Protein AF-A0A067NT00-F1 (afdb_monomer_lite)

Organism: Pleurotus ostreatus (strain PC15) (NCBI:txid1137138)

Structure (mmCIF, N/CA/C/O backbone):
data_AF-A0A067NT00-F1
#
_entry.id   AF-A0A067NT00-F1
#
loop_
_atom_site.group_PDB
_atom_site.id
_atom_site.type_symbol
_atom_site.label_atom_id
_atom_site.label_alt_id
_atom_site.label_comp_id
_atom_site.label_asym_id
_atom_site.label_entity_id
_atom_site.label_seq_id
_atom_site.pdbx_PDB_ins_code
_atom_site.Cartn_x
_atom_site.Cartn_y
_atom_site.Cartn_z
_atom_site.occupancy
_atom_site.B_iso_or_equiv
_atom_site.auth_seq_id
_atom_site.auth_comp_id
_atom_site.auth_asym_id
_atom_site.auth_atom_id
_atom_site.pdbx_PDB_model_num
ATOM 1 N N . MET A 1 1 ? 46.549 0.905 -103.917 1.00 51.06 1 MET A N 1
ATOM 2 C CA . MET A 1 1 ? 45.681 2.096 -104.025 1.00 51.06 1 MET A CA 1
ATOM 3 C C . MET A 1 1 ? 46.452 3.259 -103.438 1.00 51.06 1 MET A C 1
ATOM 5 O O . MET A 1 1 ? 46.626 3.291 -102.231 1.00 51.06 1 MET A O 1
ATOM 9 N N . GLN A 1 2 ? 47.012 4.120 -104.287 1.00 58.19 2 GLN A N 1
ATOM 10 C CA . GLN A 1 2 ? 47.624 5.372 -103.840 1.00 58.19 2 GLN A CA 1
ATOM 11 C C . GLN A 1 2 ? 46.486 6.370 -103.621 1.00 58.19 2 GLN A C 1
ATOM 13 O O . GLN A 1 2 ? 45.664 6.561 -104.521 1.00 58.19 2 GLN A O 1
ATOM 18 N N . LEU A 1 3 ? 46.384 6.908 -102.407 1.00 54.88 3 LEU A N 1
ATOM 19 C CA . LEU A 1 3 ? 45.440 7.975 -102.097 1.00 54.88 3 LEU A CA 1
ATOM 20 C C . LEU A 1 3 ? 45.801 9.188 -102.955 1.00 54.88 3 LEU A C 1
ATOM 22 O O . LEU A 1 3 ? 46.972 9.479 -103.193 1.00 54.88 3 LEU A O 1
ATOM 26 N N . GLN A 1 4 ? 44.787 9.857 -103.495 1.00 76.25 4 GLN A N 1
ATOM 27 C CA . GLN A 1 4 ? 45.023 11.066 -104.271 1.00 76.25 4 GLN A CA 1
ATOM 28 C C . GLN A 1 4 ? 45.574 12.150 -103.327 1.00 76.25 4 GLN A C 1
ATOM 30 O O . GLN A 1 4 ? 45.075 12.273 -102.208 1.00 76.25 4 GLN A O 1
ATOM 35 N N . PRO A 1 5 ? 46.545 12.973 -103.752 1.00 77.25 5 PRO A N 1
ATOM 36 C CA . PRO A 1 5 ? 47.243 13.917 -102.869 1.00 77.25 5 PRO A CA 1
ATOM 37 C C . PRO A 1 5 ? 46.311 14.930 -102.177 1.00 77.25 5 PRO A C 1
ATOM 39 O O . PRO A 1 5 ? 46.593 15.397 -101.077 1.00 77.25 5 PRO A O 1
ATOM 42 N N . TRP A 1 6 ? 45.150 15.228 -102.769 1.00 79.81 6 TRP A N 1
ATOM 43 C CA . TRP A 1 6 ? 44.130 16.077 -102.144 1.00 79.81 6 TRP A CA 1
ATOM 44 C C . TRP A 1 6 ? 43.387 15.391 -100.979 1.00 79.81 6 TRP A C 1
ATOM 46 O O . TRP A 1 6 ? 42.892 16.070 -100.082 1.00 79.81 6 TRP A O 1
ATOM 56 N N . GLN A 1 7 ? 43.310 14.056 -100.968 1.00 79.19 7 GLN A N 1
ATOM 57 C CA . GLN A 1 7 ? 42.697 13.276 -99.887 1.00 79.19 7 GLN A CA 1
ATOM 58 C C . GLN A 1 7 ? 43.627 13.185 -98.679 1.00 79.19 7 GLN A C 1
ATOM 60 O O . GLN A 1 7 ? 43.154 13.284 -97.552 1.00 79.19 7 GLN A O 1
ATOM 65 N N . GLU A 1 8 ? 44.936 13.053 -98.907 1.00 80.12 8 GLU A N 1
ATOM 66 C CA . GLU A 1 8 ? 45.943 13.068 -97.838 1.00 80.12 8 GLU A CA 1
ATOM 67 C C . GLU A 1 8 ? 45.997 14.435 -97.147 1.00 80.12 8 GLU A C 1
ATOM 69 O O . GLU A 1 8 ? 45.988 14.496 -95.919 1.00 80.12 8 GLU A O 1
ATOM 74 N N . ALA A 1 9 ? 45.934 15.529 -97.915 1.00 80.56 9 ALA A N 1
ATOM 75 C CA . ALA A 1 9 ? 45.874 16.883 -97.363 1.00 80.56 9 ALA A CA 1
ATOM 76 C C . ALA A 1 9 ? 44.622 17.108 -96.497 1.00 80.56 9 ALA A C 1
ATOM 78 O O . ALA A 1 9 ? 44.715 17.636 -95.392 1.00 80.56 9 ALA A O 1
ATOM 79 N N . LYS A 1 10 ? 43.456 16.643 -96.961 1.00 82.62 10 LYS A N 1
ATOM 80 C CA . LYS A 1 10 ? 42.198 16.769 -96.214 1.00 82.62 10 LYS A CA 1
ATOM 81 C C . LYS A 1 10 ? 42.182 15.907 -94.951 1.00 82.62 10 LYS A C 1
ATOM 83 O O . LYS A 1 10 ? 41.6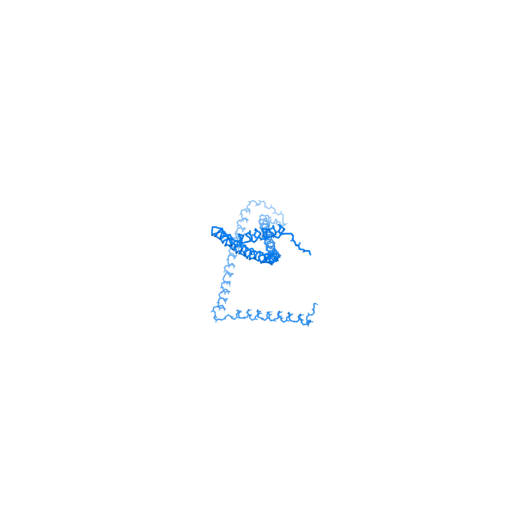30 16.314 -93.934 1.00 82.62 10 LYS A O 1
ATOM 88 N N . LEU A 1 11 ? 42.784 14.718 -94.999 1.00 81.81 11 LEU A N 1
ATOM 89 C CA . LEU A 1 11 ? 42.905 13.861 -93.823 1.00 81.81 11 LEU A CA 1
ATOM 90 C C . LEU A 1 11 ? 43.852 14.482 -92.790 1.00 81.81 11 LEU A C 1
ATOM 92 O O . LEU A 1 11 ? 43.532 14.485 -91.607 1.00 81.81 11 LEU A O 1
ATOM 96 N N . ALA A 1 12 ? 44.979 15.044 -93.236 1.00 83.56 12 ALA A N 1
ATOM 97 C CA . ALA A 1 12 ? 45.924 15.736 -92.368 1.00 83.56 12 ALA A CA 1
ATOM 98 C C . ALA A 1 12 ? 45.281 16.952 -91.686 1.00 83.56 12 ALA A C 1
ATOM 100 O O . ALA A 1 12 ? 45.445 17.121 -90.485 1.00 83.56 12 ALA A O 1
ATOM 101 N N . GLU A 1 13 ? 44.485 17.741 -92.412 1.00 89.12 13 GLU A N 1
ATOM 102 C CA . GLU A 1 13 ? 43.752 18.883 -91.855 1.00 89.12 13 GLU A CA 1
ATOM 103 C C . GLU A 1 13 ? 42.741 18.452 -90.783 1.00 89.12 13 GLU A C 1
ATOM 105 O O . GLU A 1 13 ? 42.701 19.033 -89.702 1.00 89.12 13 GLU A O 1
ATOM 110 N N . VAL A 1 14 ? 41.972 17.388 -91.033 1.00 85.50 14 VAL A N 1
ATOM 111 C CA . VAL A 1 14 ? 40.999 16.866 -90.057 1.00 85.50 14 VAL A CA 1
ATOM 112 C C . VAL A 1 14 ? 41.699 16.265 -88.839 1.00 85.50 14 VAL A C 1
ATOM 114 O O . VAL A 1 14 ? 41.268 16.479 -87.707 1.00 85.50 14 VAL A O 1
ATOM 117 N N . VAL A 1 15 ? 42.796 15.534 -89.038 1.00 86.94 15 VAL A N 1
ATOM 118 C CA . VAL A 1 15 ? 43.602 14.993 -87.936 1.00 86.94 15 VAL A CA 1
ATOM 119 C C . VAL A 1 15 ? 44.218 16.131 -87.122 1.00 86.94 15 VAL A C 1
ATOM 121 O O . VAL A 1 15 ? 44.208 16.086 -85.900 1.00 86.94 15 VAL A O 1
ATOM 124 N N . GLN A 1 16 ? 44.689 17.194 -87.765 1.00 86.94 16 GLN A N 1
ATOM 125 C CA . GLN A 1 16 ? 45.289 18.328 -87.072 1.00 86.94 16 GLN A CA 1
ATOM 126 C C . GLN A 1 16 ? 44.245 19.188 -86.347 1.00 86.94 16 GLN A C 1
ATOM 128 O O . GLN A 1 16 ? 44.506 19.628 -85.231 1.00 86.94 16 GLN A O 1
ATOM 133 N N . ALA A 1 17 ? 43.050 19.358 -86.918 1.00 87.44 17 ALA A N 1
ATOM 134 C CA . ALA A 1 17 ? 41.920 20.009 -86.258 1.00 87.44 17 ALA A CA 1
ATOM 135 C C . ALA A 1 17 ? 41.444 19.208 -85.037 1.00 87.44 17 ALA A C 1
ATOM 137 O O . ALA A 1 17 ? 41.289 19.764 -83.958 1.00 87.44 17 ALA A O 1
ATOM 138 N N . THR A 1 18 ? 41.302 17.887 -85.172 1.00 82.31 18 THR A N 1
ATOM 139 C CA . THR A 1 18 ? 40.889 17.027 -84.051 1.00 82.31 18 THR A CA 1
ATOM 140 C C . THR A 1 18 ? 41.950 16.947 -82.959 1.00 82.31 18 THR A C 1
ATOM 142 O O . THR A 1 18 ? 41.609 16.997 -81.782 1.00 82.31 18 THR A O 1
ATOM 145 N N . ILE A 1 19 ? 43.237 16.886 -83.315 1.00 81.94 19 ILE A N 1
ATOM 146 C CA . ILE A 1 19 ? 44.328 16.969 -82.337 1.00 81.94 19 ILE A CA 1
ATOM 147 C C . ILE A 1 19 ? 44.329 18.343 -81.659 1.00 81.94 19 ILE A C 1
ATOM 149 O O . ILE A 1 19 ? 44.500 18.401 -80.449 1.00 81.94 19 ILE A O 1
ATOM 153 N N . SER A 1 20 ? 44.086 19.433 -82.392 1.00 80.06 20 SER A N 1
ATOM 154 C CA . SER A 1 20 ? 43.997 20.779 -81.815 1.00 80.06 20 SER A CA 1
ATOM 155 C C . SER A 1 20 ? 42.824 20.915 -80.844 1.00 80.06 20 SER A C 1
ATOM 157 O O . SER A 1 20 ? 43.011 21.470 -79.767 1.00 80.06 20 SER A O 1
ATOM 159 N N . ASP A 1 21 ? 41.651 20.374 -81.173 1.00 78.62 21 ASP A N 1
ATOM 160 C CA . ASP A 1 21 ? 40.480 20.381 -80.285 1.00 78.62 21 ASP A CA 1
ATOM 161 C C . ASP A 1 21 ? 40.726 19.542 -79.023 1.00 78.62 21 ASP A C 1
ATOM 163 O O . ASP A 1 21 ? 40.401 19.963 -77.913 1.00 78.62 21 ASP A O 1
ATOM 167 N N . ILE A 1 22 ? 41.356 18.370 -79.170 1.00 76.69 22 ILE A N 1
ATOM 168 C CA . ILE A 1 22 ? 41.738 17.517 -78.036 1.00 76.69 22 ILE A CA 1
ATOM 169 C C . ILE A 1 22 ? 42.786 18.222 -77.167 1.00 76.69 22 ILE A C 1
ATOM 171 O O . ILE A 1 22 ? 42.664 18.218 -75.944 1.00 76.69 22 ILE A O 1
ATOM 175 N N . CYS A 1 23 ? 43.787 18.863 -77.772 1.00 74.38 23 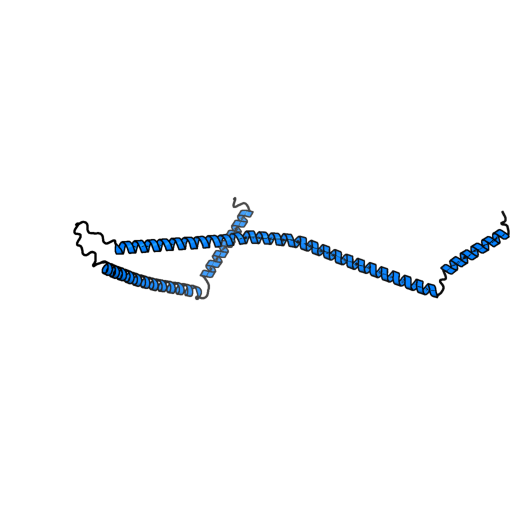CYS A N 1
ATOM 176 C CA . CYS A 1 23 ? 44.787 19.644 -77.051 1.00 74.38 23 CYS A CA 1
ATOM 177 C C . CYS A 1 23 ? 44.160 20.852 -76.349 1.00 74.38 23 CYS A C 1
ATOM 179 O O . CYS A 1 23 ? 44.519 21.116 -75.216 1.00 74.38 23 CYS A O 1
ATOM 181 N N . GLN A 1 24 ? 43.190 21.541 -76.951 1.00 70.44 24 GLN A N 1
ATOM 182 C CA . GLN A 1 24 ? 42.524 22.698 -76.344 1.00 70.44 24 GLN A CA 1
ATOM 183 C C . GLN A 1 24 ? 41.568 22.308 -75.204 1.00 70.44 24 GLN A C 1
ATOM 185 O O . GLN A 1 24 ? 41.363 23.079 -74.273 1.00 70.44 24 GLN A O 1
ATOM 190 N N . PHE A 1 25 ? 41.005 21.099 -75.250 1.00 70.38 25 PHE A N 1
ATOM 191 C CA . PHE A 1 25 ? 40.254 20.519 -74.137 1.00 70.38 25 PHE A CA 1
ATOM 192 C C . PHE A 1 25 ? 41.170 20.061 -72.989 1.00 70.38 25 PHE A C 1
ATOM 194 O O . PHE A 1 25 ? 40.785 20.136 -71.823 1.00 70.38 25 PHE A O 1
ATOM 201 N N . LEU A 1 26 ? 42.375 19.581 -73.315 1.00 65.75 26 LEU A N 1
ATOM 202 C CA . LEU A 1 26 ? 43.364 19.102 -72.344 1.00 65.75 26 LEU A CA 1
ATOM 203 C C . LEU A 1 26 ? 44.267 20.210 -71.774 1.00 65.75 26 LEU A C 1
ATOM 205 O O . LEU A 1 26 ? 44.768 20.032 -70.667 1.00 65.75 26 LEU A O 1
ATOM 209 N N . ASP A 1 27 ? 44.432 21.333 -72.479 1.00 60.22 27 ASP A N 1
ATOM 210 C CA . ASP A 1 27 ? 45.046 22.579 -72.003 1.00 60.22 27 ASP A CA 1
ATOM 211 C C . ASP A 1 27 ? 43.939 23.596 -71.680 1.00 60.22 27 ASP A C 1
ATOM 213 O O . ASP A 1 27 ? 43.669 24.512 -72.471 1.00 60.22 27 ASP A O 1
ATOM 217 N N . PRO A 1 28 ? 43.263 23.471 -70.522 1.00 58.12 28 PRO A N 1
ATOM 218 C CA . PRO A 1 28 ? 42.355 24.510 -70.081 1.00 58.12 28 PRO A CA 1
ATOM 219 C C . PRO A 1 28 ? 43.147 25.812 -69.966 1.00 58.12 28 PRO A C 1
ATOM 221 O O . PRO A 1 28 ? 44.182 25.885 -69.302 1.00 58.12 28 PRO A O 1
ATOM 224 N N . THR A 1 29 ? 42.650 26.864 -70.619 1.00 59.03 29 THR A N 1
ATOM 225 C CA . THR A 1 29 ? 43.156 28.227 -70.407 1.00 59.03 29 THR A CA 1
ATOM 226 C C . THR A 1 29 ? 43.280 28.497 -68.898 1.00 59.03 29 THR A C 1
ATOM 228 O O . THR A 1 29 ? 42.437 28.017 -68.135 1.00 59.03 29 THR A O 1
ATOM 231 N N . PRO A 1 30 ? 44.295 29.242 -68.422 1.00 60.25 30 PRO A N 1
ATOM 232 C CA . PRO A 1 30 ? 44.567 29.378 -66.985 1.00 60.25 30 PRO A CA 1
ATOM 233 C C . PRO A 1 30 ? 43.346 29.859 -66.179 1.00 60.25 30 PRO A C 1
ATOM 235 O O . PRO A 1 30 ? 43.163 29.447 -65.042 1.00 60.25 30 PRO A O 1
ATOM 238 N N . SER A 1 31 ? 42.442 30.625 -66.802 1.00 60.16 31 SER A N 1
ATOM 239 C CA . SER A 1 31 ? 41.150 31.033 -66.234 1.00 60.16 31 SER A CA 1
ATOM 240 C C . SER A 1 31 ? 40.134 29.895 -66.023 1.00 60.16 31 SER A C 1
ATOM 242 O O . SER A 1 31 ? 39.357 29.952 -65.079 1.00 60.16 31 SER A O 1
ATOM 244 N N . GLN A 1 32 ? 40.118 28.862 -66.871 1.00 61.28 32 GLN A N 1
ATOM 245 C CA . GLN A 1 32 ? 39.215 27.703 -66.749 1.00 61.28 32 GLN A CA 1
ATOM 246 C C . GLN A 1 32 ? 39.772 26.619 -65.814 1.00 61.28 32 GLN A C 1
ATOM 248 O O . GLN A 1 32 ? 39.005 25.881 -65.198 1.00 61.28 32 GLN A O 1
ATOM 253 N N . SER A 1 33 ? 41.099 26.539 -65.675 1.00 63.81 33 SER A N 1
ATOM 254 C CA . SER A 1 33 ? 41.765 25.640 -64.722 1.00 63.81 33 SER A CA 1
ATOM 255 C C . SER A 1 33 ? 41.428 26.000 -63.266 1.00 63.81 33 SER A C 1
ATOM 257 O O . SER A 1 33 ? 41.179 25.111 -62.446 1.00 63.81 33 SER A O 1
ATOM 259 N N . ASP A 1 34 ? 41.341 27.297 -62.955 1.00 68.31 34 ASP A N 1
ATOM 260 C CA . ASP A 1 34 ? 40.966 27.785 -61.621 1.00 68.31 34 ASP A CA 1
ATOM 261 C C . ASP A 1 34 ? 39.483 27.510 -61.299 1.00 68.31 34 ASP A C 1
ATOM 263 O O . ASP A 1 34 ? 39.159 27.063 -60.195 1.00 68.31 34 ASP A O 1
ATOM 267 N N . GLU A 1 35 ? 38.575 27.676 -62.270 1.00 74.06 35 GLU A N 1
ATOM 268 C CA . GLU A 1 35 ? 37.152 27.325 -62.117 1.00 74.06 35 GLU A CA 1
ATOM 269 C C . GLU A 1 35 ? 36.934 25.811 -61.962 1.00 74.06 35 GLU A C 1
ATOM 271 O O . GLU A 1 35 ? 36.161 25.378 -61.101 1.00 74.06 35 GLU A O 1
ATOM 276 N N . ALA A 1 36 ? 37.645 24.991 -62.744 1.00 73.62 36 ALA A N 1
ATOM 277 C CA . ALA A 1 36 ? 37.599 23.534 -62.630 1.00 73.62 36 ALA A CA 1
ATOM 278 C C . ALA A 1 36 ? 38.136 23.053 -61.271 1.00 73.62 36 ALA A C 1
ATOM 280 O O . ALA A 1 36 ? 37.535 22.182 -60.639 1.00 73.62 36 ALA A O 1
ATOM 281 N N . SER A 1 37 ? 39.215 23.668 -60.778 1.00 76.88 37 SER A N 1
ATOM 282 C CA . SER A 1 37 ? 39.774 23.382 -59.451 1.00 76.88 37 SER A CA 1
ATOM 283 C C . SER A 1 37 ? 38.794 23.757 -58.331 1.00 76.88 37 SER A C 1
ATOM 285 O O . SER A 1 37 ? 38.581 22.969 -57.407 1.00 76.88 37 SER A O 1
ATOM 287 N N . GLY A 1 38 ? 38.116 24.906 -58.443 1.00 82.62 38 GLY A N 1
ATOM 288 C CA . GLY A 1 38 ? 37.073 25.322 -57.498 1.00 82.62 38 GLY A CA 1
ATOM 289 C C . GLY A 1 38 ? 35.849 24.397 -57.487 1.00 82.62 38 GLY A C 1
ATOM 290 O O . GLY A 1 38 ? 35.297 24.105 -56.422 1.00 82.62 38 GLY A O 1
ATOM 291 N N . LEU A 1 39 ? 35.442 23.879 -58.651 1.00 82.31 39 LEU A N 1
ATOM 292 C CA . LEU A 1 39 ? 34.360 22.897 -58.757 1.00 82.31 39 LEU A CA 1
ATOM 293 C C . LEU A 1 39 ? 34.741 21.559 -58.107 1.00 82.31 39 LEU A C 1
ATOM 295 O O . LEU A 1 39 ? 33.918 20.967 -57.407 1.00 82.31 39 LEU A O 1
ATOM 299 N N . ILE A 1 40 ? 35.982 21.100 -58.291 1.00 86.69 40 ILE A N 1
ATOM 300 C CA . ILE A 1 40 ? 36.491 19.870 -57.668 1.00 86.69 40 ILE A CA 1
ATOM 301 C C . ILE A 1 40 ? 36.497 19.991 -56.140 1.00 86.69 40 ILE A C 1
ATOM 303 O O . ILE A 1 40 ? 36.033 19.072 -55.465 1.00 86.69 40 ILE A O 1
ATOM 307 N N . GLU A 1 41 ? 36.953 21.116 -55.582 1.00 87.25 41 GLU A N 1
ATOM 308 C CA . GLU A 1 41 ? 36.916 21.327 -54.128 1.00 87.25 41 GLU A CA 1
ATOM 309 C C . GLU A 1 41 ? 35.483 21.407 -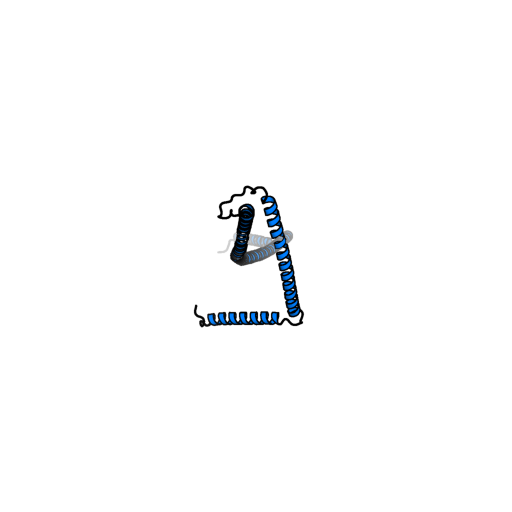53.593 1.00 87.25 41 GLU A C 1
ATOM 311 O O . GLU A 1 41 ? 35.172 20.814 -52.560 1.00 87.25 41 GLU A O 1
ATOM 316 N N . ARG A 1 42 ? 34.560 22.042 -54.326 1.00 89.81 42 ARG A N 1
ATOM 317 C CA . ARG A 1 42 ? 33.142 22.065 -53.944 1.00 89.81 42 ARG A CA 1
ATOM 318 C C . ARG A 1 42 ? 32.506 20.676 -53.985 1.00 89.81 42 ARG A C 1
ATOM 320 O O . ARG A 1 42 ? 31.726 20.346 -53.098 1.00 89.81 42 ARG A O 1
ATOM 327 N N . LEU A 1 43 ? 32.836 19.857 -54.985 1.00 88.75 43 LEU A N 1
ATOM 328 C CA . LEU A 1 43 ? 32.384 18.466 -55.063 1.00 88.75 43 LEU A CA 1
ATOM 329 C C . LEU A 1 43 ? 32.972 17.616 -53.933 1.00 88.75 43 LEU A C 1
ATOM 331 O O . LEU A 1 43 ? 32.264 16.772 -53.386 1.00 88.75 43 LEU A O 1
ATOM 335 N N . ARG A 1 44 ? 34.234 17.849 -53.551 1.00 93.12 44 ARG A N 1
ATOM 336 C CA . ARG A 1 44 ? 34.858 17.180 -52.403 1.00 93.12 44 ARG A CA 1
ATOM 337 C C . ARG A 1 44 ? 34.159 17.561 -51.100 1.00 93.12 44 ARG A C 1
ATOM 339 O O . ARG A 1 44 ? 33.796 16.665 -50.348 1.00 93.12 44 ARG A O 1
ATOM 346 N N . TYR A 1 45 ? 33.908 18.851 -50.887 1.00 95.19 45 TYR A N 1
ATOM 347 C CA . TYR A 1 45 ? 33.175 19.343 -49.723 1.00 95.19 45 TYR A CA 1
ATOM 348 C C . TYR A 1 45 ? 31.754 18.772 -49.658 1.00 95.19 45 TYR A C 1
ATOM 350 O O . TYR A 1 45 ? 31.363 18.242 -48.628 1.00 95.19 45 TYR A O 1
ATOM 358 N N . LEU A 1 46 ? 30.999 18.805 -50.762 1.00 94.12 46 LEU A N 1
ATOM 359 C CA . LEU A 1 46 ? 29.646 18.236 -50.809 1.00 94.12 46 LEU A CA 1
ATOM 360 C C . LEU A 1 46 ? 29.645 16.730 -50.540 1.00 94.12 46 LEU A C 1
ATOM 362 O O . LEU A 1 46 ? 28.734 16.226 -49.896 1.00 94.12 46 LEU A O 1
ATOM 366 N N . ARG A 1 47 ? 30.659 16.002 -51.016 1.00 96.12 47 ARG A N 1
ATOM 367 C CA . ARG A 1 47 ? 30.802 14.577 -50.715 1.00 96.12 47 ARG A CA 1
ATOM 368 C C . ARG A 1 47 ? 31.079 14.338 -49.233 1.00 96.12 47 ARG A C 1
ATOM 370 O O . ARG A 1 47 ? 30.473 13.449 -48.652 1.00 96.12 47 ARG A O 1
ATOM 377 N N . GLU A 1 48 ? 31.981 15.111 -48.638 1.00 97.00 48 GLU A N 1
ATOM 378 C CA . GLU A 1 48 ? 32.288 15.013 -47.210 1.00 97.00 48 GLU A CA 1
ATOM 379 C C . GLU A 1 48 ? 31.077 15.385 -46.343 1.00 97.00 48 GLU A C 1
ATOM 381 O O . GLU A 1 48 ? 30.805 14.711 -45.353 1.00 97.00 48 GLU A O 1
ATOM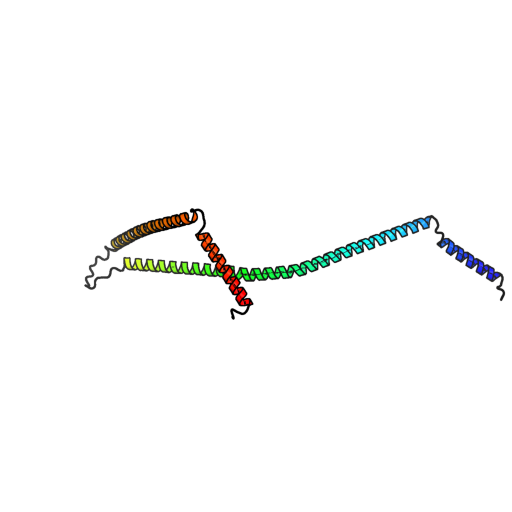 386 N N . ASP A 1 49 ? 30.314 16.400 -46.750 1.00 97.06 49 ASP A N 1
ATOM 387 C CA . ASP A 1 49 ? 29.061 16.798 -46.108 1.00 97.06 49 ASP A CA 1
ATOM 388 C C . ASP A 1 49 ? 28.012 15.680 -46.190 1.00 97.06 49 ASP A C 1
ATOM 390 O O . ASP A 1 49 ? 27.470 15.282 -45.162 1.00 97.06 49 ASP A O 1
ATOM 394 N N . ILE A 1 50 ? 27.808 15.076 -47.369 1.00 95.88 50 ILE A N 1
ATOM 395 C CA . ILE A 1 50 ? 26.924 13.909 -47.530 1.00 95.88 50 ILE A CA 1
ATOM 396 C C . ILE A 1 50 ? 27.375 12.764 -46.616 1.00 95.88 50 ILE A C 1
ATOM 398 O O . ILE A 1 50 ? 26.567 12.257 -45.842 1.00 95.88 50 ILE A O 1
ATOM 402 N N . ASP A 1 51 ? 28.664 12.413 -46.625 1.00 97.31 51 ASP A N 1
ATOM 403 C CA . ASP A 1 51 ? 29.203 11.345 -45.777 1.00 97.31 51 ASP A CA 1
ATOM 404 C C . ASP A 1 51 ? 29.001 11.644 -44.276 1.00 97.31 51 ASP A C 1
ATOM 406 O O . ASP A 1 51 ? 28.761 10.730 -43.484 1.00 97.31 51 ASP A O 1
ATOM 410 N N . ASN A 1 52 ? 29.094 12.910 -43.859 1.00 97.44 52 ASN A N 1
ATOM 411 C CA . ASN A 1 52 ? 28.823 13.325 -42.482 1.00 97.44 52 ASN A CA 1
ATOM 412 C C . ASN A 1 52 ? 27.331 13.239 -42.148 1.00 97.44 52 ASN A C 1
ATOM 414 O O . ASN A 1 52 ? 26.978 12.645 -41.130 1.00 97.44 52 ASN A O 1
ATOM 418 N N . THR A 1 53 ? 26.452 13.729 -43.025 1.00 97.00 53 THR A N 1
ATOM 419 C CA . THR A 1 53 ? 25.000 13.610 -42.826 1.00 97.00 53 THR A CA 1
ATOM 420 C C . THR A 1 53 ? 24.546 12.151 -42.781 1.00 97.00 53 THR A C 1
ATOM 422 O O . THR A 1 53 ? 23.709 11.803 -41.952 1.00 97.00 53 THR A O 1
ATOM 425 N N . ASP A 1 54 ? 25.144 11.263 -43.578 1.00 97.38 54 ASP A N 1
ATOM 426 C CA . ASP A 1 54 ? 24.852 9.829 -43.547 1.00 97.38 54 ASP A CA 1
ATOM 427 C C . ASP A 1 54 ? 25.275 9.190 -42.218 1.00 97.38 54 ASP A C 1
ATOM 429 O O . ASP A 1 54 ? 24.555 8.345 -41.672 1.00 97.38 54 ASP A O 1
ATOM 433 N N . ARG A 1 55 ? 26.411 9.612 -41.645 1.00 97.88 55 ARG A N 1
ATOM 434 C CA . ARG A 1 55 ? 26.832 9.183 -40.299 1.00 97.88 55 ARG A CA 1
ATOM 435 C C . ARG A 1 55 ? 25.866 9.687 -39.232 1.00 97.88 55 ARG A C 1
ATOM 437 O O . ARG A 1 55 ? 25.469 8.907 -38.362 1.00 97.88 55 ARG A O 1
ATOM 444 N N . ASP A 1 56 ? 25.441 10.941 -39.311 1.00 97.81 56 ASP A N 1
ATOM 445 C CA . ASP A 1 56 ? 24.487 11.523 -38.367 1.00 97.81 56 ASP A CA 1
ATOM 446 C C . ASP A 1 56 ? 23.124 10.820 -38.451 1.00 97.81 56 ASP A C 1
ATOM 448 O O . ASP A 1 56 ? 22.550 10.430 -37.432 1.00 97.81 56 ASP A O 1
ATOM 452 N N . VAL A 1 57 ? 22.638 10.530 -39.660 1.00 97.69 57 VAL A N 1
ATOM 453 C CA . VAL A 1 57 ? 21.411 9.749 -39.874 1.00 97.69 57 VAL A CA 1
ATOM 454 C C . VAL A 1 57 ? 21.563 8.326 -39.335 1.00 97.69 57 VAL A C 1
ATOM 456 O O . VAL A 1 57 ? 20.645 7.809 -38.694 1.00 97.69 57 VAL A O 1
ATOM 459 N N . ALA A 1 58 ? 22.713 7.680 -39.541 1.00 97.94 58 ALA A N 1
ATOM 460 C CA . ALA A 1 58 ? 22.966 6.338 -39.025 1.00 97.94 58 ALA A CA 1
ATOM 461 C C . ALA A 1 58 ? 22.988 6.300 -37.487 1.00 97.94 58 ALA A C 1
ATOM 463 O O . ALA A 1 58 ? 22.409 5.389 -36.885 1.00 97.94 58 ALA A O 1
ATOM 464 N N . THR A 1 59 ? 23.608 7.292 -36.841 1.00 98.12 59 THR A N 1
ATOM 465 C CA . THR A 1 59 ? 23.635 7.393 -35.373 1.00 98.12 59 THR A CA 1
ATOM 466 C C . THR A 1 59 ? 22.253 7.699 -34.800 1.00 98.12 59 THR A C 1
ATOM 468 O O . THR A 1 59 ? 21.826 7.019 -33.864 1.00 98.12 59 THR A O 1
ATOM 471 N N . ALA A 1 60 ? 21.504 8.627 -35.404 1.00 97.44 60 ALA A N 1
ATOM 472 C CA . ALA A 1 60 ? 20.131 8.933 -35.014 1.00 97.44 60 ALA A CA 1
ATOM 473 C C . ALA A 1 60 ? 19.216 7.709 -35.165 1.00 97.44 60 ALA A C 1
ATOM 475 O O . ALA A 1 60 ? 18.467 7.366 -34.250 1.00 97.44 60 ALA A O 1
ATOM 476 N N . ARG A 1 61 ? 19.325 6.985 -36.287 1.00 98.12 61 ARG A N 1
ATOM 477 C CA . ARG A 1 61 ? 18.570 5.747 -36.519 1.00 98.12 61 ARG A CA 1
ATOM 478 C C . ARG A 1 61 ? 18.879 4.697 -35.458 1.00 98.12 61 ARG A C 1
ATOM 480 O O . ARG A 1 61 ? 17.950 4.068 -34.958 1.00 98.12 61 ARG A O 1
ATOM 487 N N . LYS A 1 62 ? 20.155 4.506 -35.112 1.00 98.00 62 LYS A N 1
ATOM 488 C CA . LYS A 1 62 ? 20.552 3.573 -34.053 1.00 98.00 62 LYS A CA 1
ATOM 489 C C . LYS A 1 62 ? 19.927 3.968 -32.713 1.00 98.00 62 LYS A C 1
ATOM 491 O O . LYS A 1 62 ? 19.298 3.133 -32.079 1.00 98.00 62 LYS A O 1
ATOM 496 N N . SER A 1 63 ? 20.004 5.247 -32.346 1.00 98.12 63 SER A N 1
ATOM 497 C CA . SER A 1 63 ? 19.404 5.752 -31.107 1.00 98.12 63 SER A CA 1
ATOM 498 C C . SER A 1 63 ? 17.887 5.537 -31.050 1.00 98.12 63 SER A C 1
ATOM 500 O O . SER A 1 63 ? 17.372 5.145 -30.007 1.00 98.12 63 SER A O 1
ATOM 502 N N . ILE A 1 64 ? 17.169 5.731 -32.161 1.00 97.75 64 ILE A N 1
ATOM 503 C CA . ILE A 1 64 ? 15.723 5.467 -32.231 1.00 97.75 64 ILE A CA 1
ATOM 504 C C . ILE A 1 64 ? 15.423 3.979 -32.024 1.00 97.75 64 ILE A C 1
ATOM 506 O O . ILE A 1 64 ? 14.470 3.640 -31.323 1.00 97.75 64 ILE A O 1
ATOM 510 N N . VAL A 1 65 ? 16.216 3.089 -32.627 1.00 98.31 65 VAL A N 1
ATOM 511 C CA . VAL A 1 65 ? 16.053 1.638 -32.458 1.00 98.31 65 VAL A CA 1
ATOM 512 C C . VAL A 1 65 ? 16.286 1.236 -31.003 1.00 98.31 65 VAL A C 1
ATOM 514 O O . VAL A 1 65 ? 15.454 0.518 -30.450 1.00 98.31 65 VAL A O 1
ATOM 517 N N . ASP A 1 66 ? 17.345 1.750 -30.379 1.00 98.12 66 ASP A N 1
ATOM 518 C CA . ASP A 1 66 ? 17.673 1.477 -28.978 1.00 98.12 66 ASP A CA 1
ATOM 519 C C . ASP A 1 66 ? 16.548 1.977 -28.047 1.00 98.12 66 ASP A C 1
ATOM 521 O O . ASP A 1 66 ? 16.012 1.207 -27.255 1.00 98.12 66 ASP A O 1
ATOM 525 N N . LEU A 1 67 ? 16.068 3.215 -28.230 1.00 98.06 67 LEU A N 1
ATOM 526 C CA . LEU A 1 67 ? 14.938 3.761 -27.460 1.00 98.06 67 LEU A CA 1
ATOM 527 C C . LEU A 1 67 ? 13.646 2.960 -27.653 1.00 98.06 67 LEU A C 1
ATOM 529 O O . LEU A 1 67 ? 12.872 2.778 -26.716 1.00 98.06 67 LEU A O 1
ATOM 533 N N . THR A 1 68 ? 13.389 2.484 -28.870 1.00 98.06 68 THR A N 1
ATOM 534 C CA . THR A 1 68 ? 12.206 1.663 -29.149 1.00 98.06 68 THR A CA 1
ATOM 535 C C . THR A 1 68 ? 12.312 0.309 -28.448 1.00 98.06 68 THR A C 1
ATOM 537 O O . THR A 1 68 ? 11.315 -0.183 -27.921 1.00 98.06 68 THR A O 1
ATOM 540 N N . ALA A 1 69 ? 13.507 -0.286 -28.405 1.00 97.50 69 ALA A N 1
ATOM 541 C CA . ALA A 1 69 ? 13.758 -1.513 -27.657 1.00 97.50 69 ALA A CA 1
ATOM 542 C C . ALA A 1 69 ? 13.544 -1.299 -26.150 1.00 97.50 69 ALA A C 1
ATOM 544 O O . ALA A 1 69 ? 12.810 -2.071 -25.533 1.00 97.50 69 ALA A O 1
ATOM 545 N N . ASP A 1 70 ? 14.069 -0.204 -25.596 1.00 98.06 70 ASP A N 1
ATOM 546 C CA . ASP A 1 70 ? 13.886 0.156 -24.187 1.00 98.06 70 ASP A CA 1
ATOM 547 C C . ASP A 1 70 ? 12.405 0.360 -23.840 1.00 98.06 70 ASP A C 1
ATOM 549 O O . ASP A 1 70 ? 11.918 -0.154 -22.833 1.00 98.06 70 ASP A O 1
ATOM 553 N N . ILE A 1 71 ? 11.648 1.068 -24.687 1.00 97.12 71 ILE A N 1
ATOM 554 C CA . ILE A 1 71 ? 10.201 1.257 -24.500 1.00 97.12 71 ILE A CA 1
ATOM 555 C C . ILE A 1 71 ? 9.479 -0.094 -24.511 1.00 97.12 71 ILE A C 1
ATOM 557 O O . ILE A 1 71 ? 8.635 -0.348 -23.646 1.00 97.12 71 ILE A O 1
ATOM 561 N N . ASN A 1 72 ? 9.828 -0.969 -25.455 1.00 97.00 72 ASN A N 1
ATOM 562 C CA . ASN A 1 72 ? 9.228 -2.295 -25.576 1.00 97.00 72 ASN A CA 1
ATOM 563 C C . ASN A 1 72 ? 9.556 -3.212 -24.388 1.00 97.00 72 ASN A C 1
ATOM 565 O O . ASN A 1 72 ? 8.757 -4.093 -24.082 1.00 97.00 72 ASN A O 1
ATOM 569 N N . GLU A 1 73 ? 10.676 -3.006 -23.692 1.00 97.31 73 GLU A N 1
ATOM 570 C CA . GLU A 1 73 ? 11.015 -3.737 -22.464 1.00 97.31 73 GLU A CA 1
ATOM 571 C C . GLU A 1 73 ? 10.354 -3.122 -21.217 1.00 97.31 73 GLU A C 1
ATOM 573 O O . GLU A 1 73 ? 9.793 -3.823 -20.368 1.00 97.31 73 GLU A O 1
ATOM 578 N N . ILE A 1 74 ? 10.394 -1.794 -21.090 1.00 97.56 74 ILE A N 1
ATOM 579 C CA . ILE A 1 74 ? 9.907 -1.086 -19.902 1.00 97.56 74 ILE A CA 1
ATOM 580 C C . ILE A 1 74 ? 8.383 -1.165 -19.803 1.00 97.56 74 ILE A C 1
ATOM 582 O O . ILE A 1 74 ? 7.861 -1.347 -18.698 1.00 97.56 74 ILE A O 1
ATOM 586 N N . HIS A 1 75 ? 7.669 -1.056 -20.926 1.00 97.19 75 HIS A N 1
ATOM 587 C CA . HIS A 1 75 ? 6.208 -1.062 -20.950 1.00 97.19 75 HIS A CA 1
ATOM 588 C C . HIS A 1 75 ? 5.584 -2.325 -20.320 1.00 97.19 75 HIS A C 1
ATOM 590 O O . HIS A 1 75 ? 4.812 -2.177 -19.369 1.00 97.19 75 HIS A O 1
ATOM 596 N N . PRO A 1 76 ? 5.906 -3.564 -20.748 1.00 97.81 76 PRO A N 1
ATOM 597 C CA . PRO A 1 76 ? 5.327 -4.767 -20.147 1.00 97.81 76 PRO A CA 1
ATOM 598 C C . PRO A 1 76 ? 5.723 -4.924 -18.676 1.00 97.81 76 PRO A C 1
ATOM 600 O O . PRO A 1 76 ? 4.908 -5.357 -17.865 1.00 97.81 76 PRO A O 1
ATOM 603 N N . ARG A 1 77 ? 6.938 -4.509 -18.293 1.00 96.81 77 ARG A N 1
ATOM 604 C CA . ARG A 1 77 ? 7.374 -4.540 -16.891 1.00 96.81 77 ARG A CA 1
ATOM 605 C C . ARG A 1 77 ? 6.558 -3.585 -16.021 1.00 96.81 77 ARG A C 1
ATOM 607 O O . ARG A 1 77 ? 6.195 -3.939 -14.901 1.00 96.81 77 ARG A O 1
ATOM 614 N N . LEU A 1 78 ? 6.280 -2.379 -16.514 1.00 96.94 78 LEU A N 1
ATOM 615 C CA . LEU A 1 78 ? 5.439 -1.410 -15.814 1.00 96.94 78 LEU A CA 1
ATOM 616 C C . LEU A 1 78 ? 3.993 -1.905 -15.723 1.00 96.94 78 LEU A C 1
ATOM 618 O O . LEU A 1 78 ? 3.390 -1.816 -14.658 1.00 96.94 78 LEU A O 1
ATOM 622 N N . GLN A 1 79 ? 3.467 -2.469 -16.811 1.00 98.00 79 GLN A N 1
ATOM 623 C CA . GLN A 1 79 ? 2.126 -3.041 -16.850 1.00 98.00 79 GLN A CA 1
ATOM 624 C C . GLN A 1 79 ? 1.975 -4.205 -15.863 1.00 98.00 79 GLN A C 1
ATOM 626 O O . GLN A 1 79 ? 1.010 -4.220 -15.107 1.00 98.00 79 GLN A O 1
ATOM 631 N N . SER A 1 80 ? 2.944 -5.126 -15.807 1.00 97.94 80 SER A N 1
ATOM 632 C CA . SER A 1 80 ? 2.962 -6.218 -14.823 1.00 97.94 80 SER A CA 1
ATOM 633 C C . SER A 1 80 ? 2.950 -5.672 -13.399 1.00 97.94 80 SER A C 1
ATOM 635 O O . SER A 1 80 ? 2.084 -6.038 -12.618 1.00 97.94 80 SER A O 1
ATOM 637 N N . LYS A 1 81 ? 3.837 -4.720 -13.078 1.00 97.19 81 LYS A N 1
ATOM 638 C CA . LYS A 1 81 ? 3.885 -4.106 -11.741 1.00 97.19 81 LYS A CA 1
ATOM 639 C C . LYS A 1 81 ? 2.589 -3.391 -11.369 1.00 97.19 81 LYS A C 1
ATOM 641 O O . LYS A 1 81 ? 2.216 -3.384 -10.201 1.00 97.19 81 LYS A O 1
ATOM 646 N N . LEU A 1 82 ? 1.925 -2.757 -12.336 1.00 97.19 82 LEU A N 1
ATOM 647 C CA . LEU A 1 82 ? 0.641 -2.104 -12.108 1.00 97.19 82 LEU A CA 1
ATOM 648 C C . LEU A 1 82 ? -0.455 -3.132 -11.820 1.00 97.19 82 LEU A C 1
ATOM 650 O O . LEU A 1 82 ? -1.233 -2.924 -10.896 1.00 97.19 82 LEU A O 1
ATOM 654 N N . ILE A 1 83 ? -0.499 -4.229 -12.578 1.00 97.69 83 ILE A N 1
ATOM 655 C CA . ILE A 1 83 ? -1.433 -5.334 -12.335 1.00 97.69 83 ILE A CA 1
ATOM 656 C C . ILE A 1 83 ? -1.182 -5.916 -10.942 1.00 97.69 83 ILE A C 1
ATOM 658 O O . ILE A 1 83 ? -2.109 -5.938 -10.140 1.00 97.69 83 ILE A O 1
ATOM 662 N N . ASP A 1 84 ? 0.067 -6.244 -10.606 1.00 97.56 84 ASP A N 1
ATOM 663 C CA . ASP A 1 84 ? 0.440 -6.774 -9.290 1.00 97.56 84 ASP A CA 1
ATOM 664 C C . ASP A 1 84 ? 0.032 -5.815 -8.159 1.00 97.56 84 ASP A C 1
ATOM 666 O O . ASP A 1 84 ? -0.521 -6.225 -7.137 1.00 97.56 84 ASP A O 1
ATOM 670 N N . ALA A 1 85 ? 0.260 -4.509 -8.333 1.00 96.38 85 ALA A N 1
ATOM 671 C CA . ALA A 1 85 ? -0.128 -3.499 -7.353 1.00 96.38 85 ALA A CA 1
ATOM 672 C C . ALA A 1 85 ? -1.653 -3.394 -7.201 1.00 96.38 85 ALA A C 1
ATOM 674 O O . ALA A 1 85 ? -2.150 -3.279 -6.083 1.00 96.38 85 ALA A O 1
ATOM 675 N N . VAL A 1 86 ? -2.410 -3.449 -8.299 1.00 96.69 86 VAL A N 1
ATOM 676 C CA . VAL A 1 86 ? -3.879 -3.408 -8.261 1.00 96.69 86 VAL A CA 1
ATOM 677 C C . VAL A 1 86 ? -4.439 -4.679 -7.621 1.00 96.69 86 VAL A C 1
ATOM 679 O O . VAL A 1 86 ? -5.317 -4.587 -6.763 1.00 96.69 86 VAL A O 1
ATOM 682 N N . GLU A 1 87 ? -3.909 -5.848 -7.977 1.00 95.81 87 GLU A N 1
ATOM 683 C CA . GLU A 1 87 ? -4.333 -7.142 -7.440 1.00 95.81 87 GLU A CA 1
ATOM 684 C C . GLU A 1 87 ? -4.009 -7.301 -5.955 1.00 95.81 87 GLU A C 1
ATOM 686 O O . GLU A 1 87 ? -4.774 -7.935 -5.233 1.00 95.81 87 GLU A O 1
ATOM 691 N N . THR A 1 88 ? -2.917 -6.711 -5.470 1.00 95.19 88 THR A N 1
ATOM 692 C CA . THR A 1 88 ? -2.520 -6.809 -4.057 1.00 95.19 88 THR A CA 1
ATOM 693 C C . THR A 1 88 ? -3.148 -5.723 -3.186 1.00 95.19 88 THR A C 1
ATOM 695 O O . THR A 1 88 ? -3.648 -6.016 -2.096 1.00 95.19 88 THR A O 1
ATOM 698 N N . LEU A 1 89 ? -3.178 -4.472 -3.654 1.00 92.94 89 LEU A N 1
ATOM 699 C CA . LEU A 1 89 ? -3.625 -3.336 -2.847 1.00 92.94 89 LEU A CA 1
ATOM 700 C C . LEU A 1 89 ? -5.152 -3.257 -2.746 1.00 92.94 89 LEU A C 1
ATOM 702 O O . LEU A 1 89 ? -5.682 -2.996 -1.665 1.00 92.94 89 LEU A O 1
ATOM 706 N N . ALA A 1 90 ? -5.879 -3.511 -3.839 1.00 93.62 90 ALA A N 1
ATOM 707 C CA . ALA A 1 90 ? -7.340 -3.436 -3.840 1.00 93.62 90 ALA A CA 1
ATOM 708 C C . ALA A 1 90 ? -8.008 -4.375 -2.814 1.00 93.62 90 ALA A C 1
ATOM 710 O O . ALA A 1 90 ? -8.860 -3.898 -2.057 1.00 93.62 90 ALA A O 1
ATOM 711 N N . PRO A 1 91 ? -7.654 -5.674 -2.705 1.00 94.19 91 PRO A N 1
ATOM 712 C CA . PRO A 1 91 ? -8.266 -6.541 -1.704 1.00 94.19 91 PRO A CA 1
ATOM 713 C C . PRO A 1 91 ? -7.862 -6.165 -0.279 1.00 94.19 91 PRO A C 1
ATOM 715 O O . PRO A 1 91 ? -8.673 -6.345 0.625 1.00 94.19 91 PRO A O 1
ATOM 718 N N . MET A 1 92 ? -6.656 -5.631 -0.057 1.00 94.00 92 MET A N 1
ATOM 719 C CA . MET A 1 92 ? -6.238 -5.164 1.267 1.00 94.00 92 MET A CA 1
ATOM 720 C C . MET A 1 92 ? -7.101 -3.984 1.728 1.00 94.00 92 MET A C 1
ATOM 722 O O . MET A 1 92 ? -7.698 -4.045 2.802 1.00 94.00 92 MET A O 1
ATOM 726 N N . VAL A 1 93 ? -7.252 -2.965 0.878 1.00 95.69 93 VAL A N 1
ATOM 727 C CA . VAL A 1 93 ? -8.094 -1.794 1.166 1.00 95.69 93 VAL A CA 1
ATOM 728 C C . VAL A 1 93 ? -9.563 -2.194 1.314 1.00 95.69 93 VAL A C 1
ATOM 730 O O . VAL A 1 93 ? -10.260 -1.686 2.190 1.00 95.69 93 VAL A O 1
ATOM 733 N N . ASN A 1 94 ? -10.053 -3.127 0.494 1.00 95.50 94 ASN A N 1
ATOM 734 C CA . ASN A 1 94 ? -11.426 -3.611 0.616 1.00 95.50 94 ASN A CA 1
ATOM 735 C C . ASN A 1 94 ? -11.655 -4.368 1.928 1.00 95.50 94 ASN A C 1
ATOM 737 O O . ASN A 1 94 ? -12.667 -4.117 2.572 1.00 95.50 94 ASN A O 1
ATOM 741 N N . LYS A 1 95 ? -10.718 -5.223 2.362 1.00 95.75 95 LYS A N 1
ATOM 742 C CA . LYS A 1 95 ? -10.802 -5.923 3.656 1.00 95.75 95 LYS A CA 1
ATOM 743 C C . LYS A 1 95 ? -10.826 -4.954 4.837 1.00 95.75 95 LYS A C 1
ATOM 745 O O . LYS A 1 95 ? -11.600 -5.147 5.769 1.00 95.75 95 LYS A O 1
ATOM 750 N N . GLU A 1 96 ? -10.003 -3.909 4.794 1.00 96.81 96 GLU A N 1
ATOM 751 C CA . GLU A 1 96 ? -9.994 -2.868 5.825 1.00 96.81 96 GLU A CA 1
ATOM 752 C C . GLU A 1 96 ? -11.325 -2.106 5.858 1.00 96.81 96 GLU A C 1
ATOM 754 O O . GLU A 1 96 ? -11.919 -1.932 6.922 1.00 96.81 96 GLU A O 1
ATOM 759 N N . ARG A 1 97 ? -11.847 -1.717 4.687 1.00 96.94 97 ARG A N 1
ATOM 760 C CA . ARG A 1 97 ? -13.148 -1.043 4.575 1.00 96.94 97 ARG A CA 1
ATOM 761 C C . ARG A 1 97 ? -14.294 -1.909 5.084 1.00 96.94 97 ARG A C 1
ATOM 763 O O . ARG A 1 97 ? -15.140 -1.391 5.807 1.00 96.94 97 ARG A O 1
ATOM 770 N N . THR A 1 98 ? -14.327 -3.199 4.743 1.00 97.88 98 THR A N 1
ATOM 771 C CA . THR A 1 98 ? -15.363 -4.116 5.243 1.00 97.88 98 THR A CA 1
ATOM 772 C C . THR A 1 98 ? -15.255 -4.298 6.751 1.00 97.88 98 THR A C 1
ATOM 774 O O . THR A 1 98 ? -16.252 -4.143 7.440 1.00 97.88 98 THR A O 1
ATOM 777 N N . ALA A 1 99 ? -14.047 -4.505 7.288 1.00 97.69 99 ALA A N 1
ATOM 778 C CA . ALA A 1 99 ? -13.849 -4.639 8.732 1.00 97.69 99 ALA A CA 1
ATOM 779 C C . ALA A 1 99 ? -14.245 -3.362 9.497 1.00 97.69 99 ALA A C 1
ATOM 781 O O . ALA A 1 99 ? -14.853 -3.432 10.563 1.00 97.69 99 ALA A O 1
ATOM 782 N N . SER A 1 100 ? -13.939 -2.185 8.942 1.00 98.00 100 SER A N 1
ATOM 783 C CA . SER A 1 100 ? -14.354 -0.897 9.504 1.00 98.00 100 SER A CA 1
ATOM 784 C C . SER A 1 100 ? -15.877 -0.733 9.490 1.00 98.00 100 SER A C 1
ATOM 786 O O . SER A 1 100 ? -16.459 -0.324 10.496 1.00 98.00 100 SER A O 1
ATOM 788 N N . ALA A 1 101 ? -16.532 -1.103 8.386 1.00 97.94 101 ALA A N 1
ATOM 789 C CA . ALA A 1 101 ? -17.987 -1.075 8.276 1.00 97.94 101 ALA A CA 1
ATOM 790 C C . ALA A 1 101 ? -18.657 -2.038 9.274 1.00 97.94 101 ALA A C 1
ATOM 792 O O . ALA A 1 101 ? -19.604 -1.641 9.952 1.00 97.94 101 ALA A O 1
ATOM 793 N N . ASP A 1 102 ? -18.130 -3.254 9.431 1.00 98.12 102 ASP A N 1
ATOM 794 C CA . ASP A 1 102 ? -18.639 -4.252 10.381 1.00 98.12 102 ASP A CA 1
ATOM 795 C C . ASP A 1 102 ? -18.489 -3.783 11.836 1.00 98.12 102 ASP A C 1
ATOM 797 O O . ASP A 1 102 ? -19.405 -3.937 12.652 1.00 98.12 102 ASP A O 1
ATOM 801 N N . LEU A 1 103 ? -17.360 -3.144 12.166 1.00 98.25 103 LEU A N 1
ATOM 802 C CA . LEU A 1 103 ? -17.135 -2.539 13.479 1.00 98.25 103 LEU A CA 1
ATOM 803 C C . LEU A 1 103 ? -18.131 -1.405 13.751 1.00 98.25 103 LEU A C 1
ATOM 805 O O . LEU A 1 103 ? -18.693 -1.321 14.847 1.00 98.25 103 LEU A O 1
ATOM 809 N N . GLN A 1 104 ? -18.369 -0.534 12.767 1.00 98.25 104 GLN A N 1
ATOM 810 C CA . GLN A 1 104 ? -19.345 0.550 12.884 1.00 98.25 104 GLN A CA 1
ATOM 811 C C . GLN A 1 104 ? -20.768 0.010 13.050 1.00 98.25 104 GLN A C 1
ATOM 813 O O . GLN A 1 104 ? -21.484 0.466 13.941 1.00 98.25 104 GLN A O 1
ATOM 818 N N . ALA A 1 105 ? -21.160 -0.993 12.261 1.00 98.38 105 ALA A N 1
ATOM 819 C CA . ALA A 1 105 ? -22.456 -1.655 12.380 1.00 98.38 105 ALA A CA 1
ATOM 820 C C . ALA A 1 105 ? -22.642 -2.271 13.775 1.00 98.38 105 ALA A C 1
ATOM 822 O O . ALA A 1 105 ? -23.614 -1.957 14.461 1.00 98.38 105 ALA A O 1
ATOM 823 N N . SER A 1 106 ? -21.653 -3.033 14.251 1.00 98.31 106 SER A N 1
ATOM 824 C CA . SER A 1 106 ? -21.658 -3.634 15.593 1.00 98.31 106 SER A CA 1
ATOM 825 C C . SER A 1 106 ? -21.744 -2.578 16.700 1.00 98.31 106 SER A C 1
ATOM 827 O O . SER A 1 106 ? -22.436 -2.758 17.702 1.00 98.31 106 SER A O 1
ATOM 829 N N . THR A 1 107 ? -21.072 -1.437 16.520 1.00 98.25 107 THR A N 1
ATOM 830 C CA . THR A 1 107 ? -21.119 -0.313 17.466 1.00 98.25 107 THR A CA 1
ATOM 831 C C . THR A 1 107 ? -22.513 0.311 17.519 1.00 98.25 107 THR A C 1
ATOM 833 O O . THR A 1 107 ? -23.027 0.586 18.607 1.00 98.25 107 THR A O 1
ATOM 836 N N . ILE A 1 108 ? -23.150 0.502 16.360 1.00 98.06 108 ILE A N 1
ATOM 837 C CA . ILE A 1 108 ? -24.522 1.011 16.270 1.00 98.06 108 ILE A CA 1
ATOM 838 C C . ILE A 1 108 ? -25.484 0.028 16.942 1.00 98.06 108 ILE A C 1
ATOM 840 O O . ILE A 1 108 ? -26.255 0.443 17.808 1.00 98.06 108 ILE A O 1
ATOM 844 N N . GLU A 1 109 ? -25.404 -1.264 16.631 1.00 98.31 109 GLU A N 1
ATOM 845 C CA . GLU A 1 109 ? -26.247 -2.292 17.250 1.00 98.31 109 GLU A CA 1
ATOM 846 C C . GLU A 1 109 ? -26.083 -2.329 18.772 1.00 98.31 109 GLU A C 1
ATOM 848 O O . GLU A 1 109 ? -27.074 -2.275 19.504 1.00 98.31 109 GLU A O 1
ATOM 853 N N . LEU A 1 110 ? -24.843 -2.317 19.271 1.00 98.38 110 LEU A N 1
ATOM 854 C CA . LEU A 1 110 ? -24.562 -2.275 20.704 1.00 98.38 110 LEU A CA 1
ATOM 855 C C . LEU A 1 110 ? -25.131 -1.010 21.358 1.00 98.38 110 LEU A C 1
ATOM 857 O O . LEU A 1 110 ? -25.676 -1.070 22.463 1.00 98.38 110 LEU A O 1
ATOM 861 N N . SER A 1 111 ? -25.032 0.142 20.691 1.00 98.12 111 SER A N 1
ATOM 862 C CA . SER A 1 111 ? -25.609 1.394 21.189 1.00 98.12 111 SER A CA 1
ATOM 863 C C . SER A 1 111 ? -27.141 1.329 21.265 1.00 98.12 111 SER A C 1
ATOM 865 O O . SER A 1 111 ? -27.722 1.742 22.271 1.00 98.12 111 SER A O 1
ATOM 867 N N . LEU A 1 112 ? -27.799 0.719 20.274 1.00 98.06 112 LEU A N 1
ATOM 868 C CA . LEU A 1 112 ? -29.247 0.505 20.267 1.00 98.06 112 LEU A CA 1
ATOM 869 C C . LEU A 1 112 ? -29.675 -0.471 21.367 1.00 98.06 112 LEU A C 1
ATOM 871 O O . LEU A 1 112 ? -30.651 -0.201 22.070 1.00 98.06 112 LEU A O 1
ATOM 875 N N . MET A 1 113 ? -28.926 -1.556 21.582 1.00 96.31 113 MET A N 1
ATOM 876 C CA . MET A 1 113 ? -29.165 -2.485 22.691 1.00 96.31 113 MET A CA 1
ATOM 877 C C . MET A 1 113 ? -29.030 -1.788 24.050 1.00 96.31 113 MET A C 1
ATOM 879 O O . MET A 1 113 ? -29.891 -1.961 24.915 1.00 96.31 113 MET A O 1
ATOM 883 N N . LYS A 1 114 ? -28.004 -0.944 24.235 1.00 97.31 114 LYS A N 1
ATOM 884 C CA . LYS A 1 114 ? -27.830 -0.136 25.455 1.00 97.31 114 LYS A CA 1
ATOM 885 C C . LYS A 1 114 ? -29.011 0.811 25.680 1.00 97.31 114 LYS A C 1
ATOM 887 O O . LYS A 1 114 ? -29.535 0.873 26.791 1.00 97.31 114 LYS A O 1
ATOM 892 N N . LEU A 1 115 ? -29.472 1.508 24.640 1.00 96.56 115 LEU A N 1
ATOM 893 C CA . LEU A 1 115 ? -30.642 2.390 24.724 1.00 96.56 115 LEU A CA 1
ATOM 894 C C . LEU A 1 115 ? -31.925 1.617 25.057 1.00 96.56 115 LEU A C 1
ATOM 896 O O . LEU A 1 115 ? -32.700 2.051 25.912 1.00 96.56 115 LEU A O 1
ATOM 900 N N . ALA A 1 116 ? -32.138 0.458 24.431 1.00 95.88 116 ALA A N 1
ATOM 901 C CA . ALA A 1 116 ? -33.277 -0.408 24.719 1.00 95.88 116 ALA A CA 1
ATOM 902 C C . ALA A 1 116 ? -33.254 -0.909 26.173 1.00 95.88 116 ALA A C 1
ATOM 904 O O . ALA A 1 116 ? -34.280 -0.864 26.853 1.00 95.88 116 ALA A O 1
ATOM 905 N N . TYR A 1 117 ? -32.083 -1.306 26.679 1.00 95.38 117 TYR A N 1
ATOM 906 C CA . TYR A 1 117 ? -31.899 -1.706 28.072 1.00 95.38 117 TYR A CA 1
ATOM 907 C C . TYR A 1 117 ? -32.18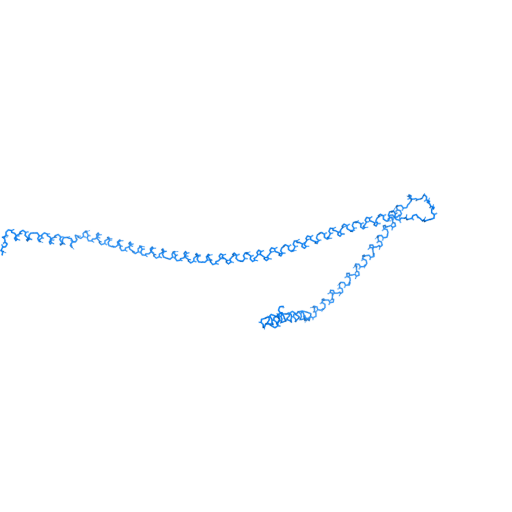0 -0.558 29.049 1.00 95.38 117 TYR A C 1
ATOM 909 O O . TYR A 1 117 ? -32.938 -0.737 30.002 1.00 95.38 117 TYR A O 1
ATOM 917 N N . LEU A 1 118 ? -31.637 0.638 28.799 1.00 90.88 118 LEU A N 1
ATOM 918 C CA . LEU A 1 118 ? -31.905 1.820 29.624 1.00 90.88 118 LEU A CA 1
ATOM 919 C C . LEU A 1 118 ? -33.396 2.161 29.640 1.00 90.88 118 LEU A C 1
ATOM 921 O O . LEU A 1 118 ? -33.956 2.420 30.705 1.00 90.88 118 LEU A O 1
ATOM 925 N N . ARG A 1 119 ? -34.065 2.088 28.483 1.00 91.88 119 ARG A N 1
ATOM 926 C CA . ARG A 1 119 ? -35.515 2.275 28.383 1.00 91.88 119 ARG A CA 1
ATOM 927 C C . ARG A 1 119 ? -36.279 1.223 29.186 1.00 91.88 119 ARG A C 1
ATOM 929 O O . ARG A 1 119 ? -37.220 1.584 29.894 1.00 91.88 119 ARG A O 1
ATOM 936 N N . ALA A 1 120 ? -35.895 -0.050 29.100 1.00 85.44 120 ALA A N 1
ATOM 937 C CA . ALA A 1 120 ? -36.525 -1.129 29.858 1.00 85.44 120 ALA A CA 1
ATOM 938 C C . ALA A 1 120 ? -36.328 -0.944 31.371 1.00 85.44 120 ALA A C 1
ATOM 940 O O . ALA A 1 120 ? -37.296 -1.019 32.126 1.00 85.44 120 ALA A O 1
ATOM 941 N N . ARG A 1 121 ? -35.109 -0.603 31.814 1.00 85.88 121 ARG A N 1
ATOM 942 C CA . ARG A 1 121 ? -34.782 -0.312 33.219 1.00 85.88 121 ARG A CA 1
ATOM 943 C C . ARG A 1 121 ? -35.557 0.897 33.742 1.00 85.88 121 ARG A C 1
ATOM 945 O O . ARG A 1 121 ? -36.111 0.821 34.833 1.00 85.88 121 ARG A O 1
ATOM 952 N N . ALA A 1 122 ? -35.645 1.979 32.969 1.00 83.38 122 ALA A N 1
ATOM 953 C CA . ALA A 1 122 ? -36.443 3.152 33.324 1.00 83.38 122 ALA A CA 1
ATOM 954 C C . ALA A 1 122 ? -37.938 2.813 33.415 1.00 83.38 122 ALA A C 1
ATOM 956 O O . ALA A 1 122 ? -38.596 3.182 34.382 1.00 83.38 122 ALA A O 1
ATOM 957 N N . SER A 1 123 ? -38.465 2.046 32.457 1.00 81.88 123 SER A N 1
ATOM 958 C CA . SER A 1 123 ? -39.866 1.607 32.471 1.00 81.88 123 SER A CA 1
ATOM 959 C C . SER A 1 123 ? -40.161 0.720 33.683 1.00 81.88 123 SER A C 1
ATOM 961 O O . SER A 1 123 ? -41.171 0.915 34.350 1.00 81.88 123 SER A O 1
ATOM 963 N N . HIS A 1 124 ? -39.258 -0.202 34.024 1.00 79.44 124 HIS A N 1
ATOM 964 C CA . HIS A 1 124 ? -39.369 -1.017 35.231 1.00 79.44 124 HIS A CA 1
ATOM 965 C C . HIS A 1 124 ? -39.258 -0.172 36.508 1.00 79.44 124 HIS A C 1
ATOM 967 O O . HIS A 1 124 ? -39.972 -0.421 37.470 1.00 79.44 124 HIS A O 1
ATOM 973 N N . ALA A 1 125 ? -38.382 0.831 36.553 1.00 78.19 125 ALA A N 1
ATOM 974 C CA . ALA A 1 125 ? -38.273 1.714 37.714 1.00 78.19 125 ALA A CA 1
ATOM 975 C C . ALA A 1 125 ? -39.546 2.553 37.926 1.00 78.19 125 ALA A C 1
ATOM 977 O O . ALA A 1 125 ? -39.949 2.767 39.064 1.00 78.19 125 ALA A O 1
ATOM 978 N N . LEU A 1 126 ? -40.187 2.998 36.839 1.00 72.12 126 LEU A N 1
ATOM 979 C CA . LEU A 1 126 ? -41.397 3.822 36.884 1.00 72.12 126 LEU A CA 1
ATOM 980 C C . LEU A 1 126 ? -42.677 3.014 37.133 1.00 72.12 126 LEU A C 1
ATOM 982 O O . LEU A 1 126 ? -43.540 3.457 37.884 1.00 72.12 126 LEU A O 1
ATOM 986 N N . TYR A 1 127 ? -42.808 1.846 36.499 1.00 74.88 127 TYR A N 1
ATOM 987 C CA . TYR A 1 127 ? -44.054 1.070 36.473 1.00 74.88 127 TYR A CA 1
ATOM 988 C C . TYR A 1 127 ? -43.954 -0.304 37.150 1.00 74.88 127 TYR A C 1
ATOM 990 O O . TYR A 1 127 ? -44.973 -0.956 37.350 1.00 74.88 127 TYR A O 1
ATOM 998 N N . GLY A 1 128 ? -42.756 -0.763 37.520 1.00 61.84 128 GLY A N 1
ATOM 999 C CA . GLY A 1 128 ? -42.506 -2.089 38.104 1.00 61.84 128 GLY A CA 1
ATOM 1000 C C . GLY A 1 128 ? -42.857 -2.224 39.588 1.00 61.84 128 GLY A C 1
ATOM 1001 O O . GLY A 1 128 ? -42.468 -3.210 40.211 1.00 61.84 128 GLY A O 1
ATOM 1002 N N . VAL A 1 129 ? -43.588 -1.270 40.172 1.00 57.44 129 VAL A N 1
ATOM 1003 C CA . VAL A 1 129 ? -44.212 -1.459 41.488 1.00 57.44 129 VAL A CA 1
ATOM 1004 C C . VAL A 1 129 ? -45.433 -2.353 41.286 1.00 57.44 129 VAL A C 1
ATOM 1006 O O . VAL A 1 129 ? -46.532 -1.888 40.988 1.00 57.44 129 VAL A O 1
ATOM 1009 N N . THR A 1 130 ? -45.228 -3.663 41.393 1.00 53.19 130 THR A N 1
ATOM 1010 C CA . THR A 1 130 ? -46.312 -4.642 41.349 1.00 53.19 130 THR A CA 1
ATOM 1011 C C . THR A 1 130 ? -47.233 -4.436 42.544 1.00 53.19 130 THR A C 1
ATOM 1013 O O . THR A 1 130 ? -46.798 -4.495 43.694 1.00 53.19 130 THR A O 1
ATOM 1016 N N . VAL A 1 131 ? -48.514 -4.205 42.256 1.00 50.31 131 VAL A N 1
ATOM 1017 C CA . VAL A 1 131 ? -49.600 -4.277 43.235 1.00 50.31 131 VAL A CA 1
ATOM 1018 C C . VAL A 1 131 ? -49.566 -5.669 43.857 1.00 50.31 131 VAL A C 1
ATOM 1020 O O . VAL A 1 131 ? -49.659 -6.674 43.153 1.00 50.31 131 VAL A O 1
ATOM 1023 N N . ASP A 1 132 ? -49.392 -5.716 45.171 1.00 50.78 132 ASP A N 1
ATOM 1024 C CA . ASP A 1 132 ? -49.348 -6.953 45.936 1.00 50.78 132 ASP A CA 1
ATOM 1025 C C . ASP A 1 132 ? -50.672 -7.722 45.756 1.00 50.78 132 ASP A C 1
ATOM 1027 O O . ASP A 1 132 ? -51.760 -7.138 45.796 1.00 50.78 132 ASP A O 1
ATOM 1031 N N . THR A 1 133 ? -50.599 -9.041 45.567 1.00 56.28 133 THR A N 1
ATOM 1032 C CA . THR A 1 133 ? -51.729 -9.951 45.250 1.00 56.28 133 THR A CA 1
ATOM 1033 C C . THR A 1 133 ? -52.882 -9.965 46.270 1.00 56.28 133 THR A C 1
ATOM 1035 O O . THR A 1 133 ? -53.862 -10.684 46.093 1.00 56.28 133 THR A O 1
ATOM 1038 N N . ARG A 1 134 ? -52.810 -9.156 47.333 1.00 54.09 134 ARG A N 1
ATOM 1039 C CA . ARG A 1 134 ? -53.864 -8.977 48.342 1.00 54.09 134 ARG A CA 1
ATOM 1040 C C . ARG A 1 134 ? -54.950 -7.965 47.967 1.00 54.09 134 ARG A C 1
ATOM 1042 O O . ARG A 1 134 ? -55.866 -7.765 48.757 1.00 54.09 134 ARG A O 1
ATOM 1049 N N . GLY A 1 135 ? -54.897 -7.354 46.783 1.00 49.53 135 GLY A N 1
ATOM 1050 C CA . GLY A 1 135 ? -56.033 -6.600 46.233 1.00 49.53 135 GLY A CA 1
ATOM 1051 C C . GLY A 1 135 ? -56.400 -5.315 46.987 1.00 49.53 135 GLY A C 1
ATOM 1052 O O . GLY A 1 135 ? -57.410 -4.691 46.677 1.00 49.53 135 GLY A O 1
ATOM 1053 N N . THR A 1 136 ? -55.592 -4.869 47.947 1.00 54.06 136 THR A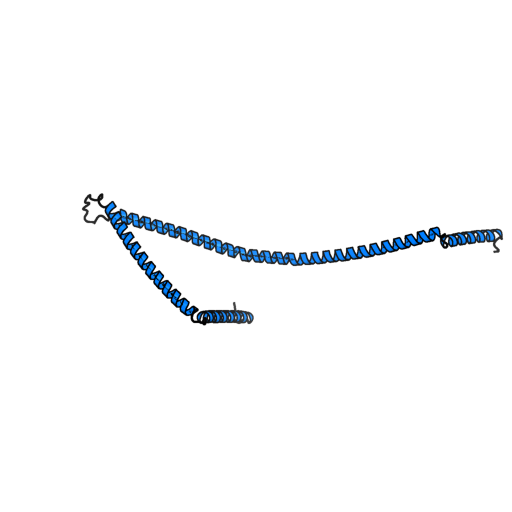 N 1
ATOM 1054 C CA . THR A 1 136 ? -55.732 -3.546 48.562 1.00 54.06 136 THR A CA 1
ATOM 1055 C C . THR A 1 136 ? -55.024 -2.508 47.703 1.00 54.06 136 THR A C 1
ATOM 1057 O O . THR A 1 136 ? -53.881 -2.135 47.954 1.00 54.06 136 THR A O 1
ATOM 1060 N N . THR A 1 137 ? -55.713 -2.023 46.671 1.00 53.84 137 THR A N 1
ATOM 1061 C CA . THR A 1 137 ? -55.328 -0.803 45.953 1.00 53.84 137 THR A CA 1
ATOM 1062 C C . THR A 1 137 ? -55.589 0.403 46.852 1.00 53.84 137 THR A C 1
ATOM 1064 O O . THR A 1 137 ? -56.622 1.066 46.750 1.00 53.84 137 THR A O 1
ATOM 1067 N N . THR A 1 138 ? -54.673 0.697 47.774 1.00 49.94 138 THR A N 1
ATOM 1068 C CA . THR A 1 138 ? -54.680 1.996 48.447 1.00 49.94 138 THR A CA 1
ATOM 1069 C C . THR A 1 138 ? -54.215 3.047 47.450 1.00 49.94 138 THR A C 1
ATOM 1071 O O . THR A 1 138 ? -53.067 3.062 47.010 1.00 49.94 138 THR A O 1
ATOM 1074 N N . SER A 1 139 ? -55.151 3.915 47.081 1.00 47.16 139 SER A N 1
ATOM 1075 C CA . SER A 1 139 ? -54.984 5.120 46.274 1.00 47.16 139 SER A CA 1
ATOM 1076 C C . SER A 1 139 ? -54.024 6.126 46.939 1.00 47.16 139 SER A C 1
ATOM 1078 O O . SER A 1 139 ? -54.432 7.179 47.419 1.00 47.16 139 SER A O 1
ATOM 1080 N N . THR A 1 140 ? -52.730 5.813 46.969 1.00 53.09 140 THR A N 1
ATOM 1081 C CA . THR A 1 140 ? -51.625 6.741 47.284 1.00 53.09 140 THR A CA 1
ATOM 1082 C C . THR A 1 140 ? -50.614 6.822 46.137 1.00 53.09 140 THR A C 1
ATOM 1084 O O . THR A 1 140 ? -49.508 7.324 46.309 1.00 53.09 140 THR A O 1
ATOM 1087 N N . VAL A 1 141 ? -51.014 6.365 44.945 1.00 53.50 141 VAL A N 1
ATOM 1088 C CA . VAL A 1 141 ? -50.189 6.215 43.731 1.00 53.50 141 VAL A CA 1
ATOM 1089 C C . VAL A 1 141 ? -49.542 7.533 43.268 1.00 53.50 141 VAL A C 1
ATOM 1091 O O . VAL A 1 141 ? -48.515 7.519 42.601 1.00 53.50 141 VAL A O 1
ATOM 1094 N N . HIS A 1 142 ? -50.074 8.689 43.677 1.00 48.56 142 HIS A N 1
ATOM 1095 C CA . HIS A 1 142 ? -49.520 10.000 43.318 1.00 48.56 142 HIS A CA 1
ATOM 1096 C C . HIS A 1 142 ? -48.405 10.519 44.240 1.00 48.56 142 HIS A C 1
ATOM 1098 O O . HIS A 1 142 ? -47.755 11.497 43.879 1.00 48.56 142 HIS A O 1
ATOM 1104 N N . LYS A 1 143 ? -48.140 9.894 45.399 1.00 52.94 143 LYS A N 1
ATOM 1105 C CA . LYS A 1 143 ? -47.045 10.334 46.287 1.00 52.94 143 LYS A CA 1
ATOM 1106 C C . LYS A 1 143 ? -45.668 9.779 45.916 1.00 52.94 143 LYS A C 1
ATOM 1108 O O . LYS A 1 143 ? -44.670 10.345 46.331 1.00 52.94 143 LYS A O 1
ATOM 1113 N N . THR A 1 144 ? -45.573 8.743 45.093 1.00 59.97 144 THR A N 1
ATOM 1114 C CA . THR A 1 144 ? -44.355 7.922 45.065 1.00 59.97 144 THR A CA 1
ATOM 1115 C C . THR A 1 144 ? -43.556 7.969 43.768 1.00 59.97 144 THR A C 1
ATOM 1117 O O . THR A 1 144 ? -42.551 7.282 43.694 1.00 59.97 144 THR A O 1
ATOM 1120 N N . MET A 1 145 ? -43.909 8.768 42.749 1.00 58.84 145 MET A N 1
ATOM 1121 C CA . MET A 1 145 ? -43.062 8.874 41.541 1.00 58.84 145 MET A CA 1
ATOM 1122 C C . MET A 1 145 ? -41.838 9.766 41.770 1.00 58.84 145 MET A C 1
ATOM 1124 O O . MET A 1 145 ? -40.742 9.401 41.365 1.00 58.84 145 MET A O 1
ATOM 1128 N N . ALA A 1 146 ? -41.994 10.896 42.466 1.00 68.19 146 ALA A N 1
ATOM 1129 C CA . ALA A 1 146 ? -40.858 11.728 42.868 1.00 68.19 146 ALA A CA 1
ATOM 1130 C C . ALA A 1 146 ? -39.953 11.000 43.881 1.00 68.19 146 ALA A C 1
ATOM 1132 O O . ALA A 1 146 ? -38.734 11.068 43.765 1.00 68.19 146 ALA A O 1
ATOM 1133 N N . GLU A 1 147 ? -40.543 10.246 44.818 1.00 71.25 147 GLU A N 1
ATOM 1134 C CA . GLU A 1 147 ? -39.802 9.398 45.765 1.00 71.25 147 GLU A CA 1
ATOM 1135 C C . GLU A 1 147 ? -39.161 8.175 45.086 1.00 71.25 147 GLU A C 1
ATOM 1137 O O . GLU A 1 147 ? -38.038 7.807 45.413 1.00 71.25 147 GLU A O 1
ATOM 1142 N N . ALA A 1 148 ? -39.818 7.557 44.099 1.00 70.56 148 ALA A N 1
ATOM 1143 C CA . ALA A 1 148 ? -39.223 6.477 43.312 1.00 70.56 148 ALA A CA 1
ATOM 1144 C C . ALA A 1 148 ? -38.086 6.992 42.426 1.00 70.56 148 ALA A C 1
ATOM 1146 O O . ALA A 1 148 ? -37.066 6.321 42.302 1.00 70.56 148 ALA A O 1
ATOM 1147 N N . LEU A 1 149 ? -38.225 8.188 41.843 1.00 72.94 149 LEU A N 1
ATOM 1148 C CA . LEU A 1 149 ? -37.158 8.840 41.087 1.00 72.94 149 LEU A CA 1
ATOM 1149 C C . LEU A 1 149 ? -35.982 9.213 41.991 1.00 72.94 149 LEU A C 1
ATOM 1151 O O . LEU A 1 149 ? -34.845 8.969 41.598 1.00 72.94 149 LEU A O 1
ATOM 1155 N N . SER A 1 150 ? -36.221 9.734 43.199 1.00 81.00 150 SER A N 1
ATOM 1156 C CA . SER A 1 150 ? -35.139 10.039 44.143 1.00 81.00 150 SER A CA 1
ATOM 1157 C C . SER A 1 150 ? -34.456 8.771 44.667 1.00 81.00 150 SER A C 1
ATOM 1159 O O . SER A 1 150 ? -33.230 8.726 44.732 1.00 81.00 150 SER A O 1
ATOM 1161 N N . ALA A 1 151 ? -35.209 7.701 44.944 1.00 77.38 151 ALA A N 1
ATOM 1162 C CA . ALA A 1 151 ? -34.653 6.403 45.325 1.00 77.38 151 ALA A CA 1
ATOM 1163 C C . ALA A 1 151 ? -33.870 5.743 44.174 1.00 77.38 151 ALA A C 1
ATOM 1165 O O . ALA A 1 151 ? -32.790 5.188 44.389 1.00 77.38 151 ALA A O 1
ATOM 1166 N N . ALA A 1 152 ? -34.378 5.822 42.940 1.00 76.00 152 ALA A N 1
ATOM 1167 C CA . ALA A 1 152 ? -33.689 5.326 41.753 1.00 76.00 152 ALA A CA 1
ATOM 1168 C C . ALA A 1 152 ? -32.414 6.129 41.465 1.00 76.00 152 ALA A C 1
ATOM 1170 O O . ALA A 1 152 ? -31.385 5.528 41.156 1.00 76.00 152 ALA A O 1
ATOM 1171 N N . TYR A 1 153 ? -32.464 7.455 41.614 1.00 83.25 153 TYR A N 1
ATOM 1172 C CA . TYR A 1 153 ? -31.302 8.333 41.498 1.00 83.25 153 TYR A CA 1
ATOM 1173 C C . TYR A 1 153 ? -30.248 7.992 42.554 1.00 83.25 153 TYR A C 1
ATOM 1175 O O . TYR A 1 153 ? -29.105 7.736 42.196 1.00 83.25 153 TYR A O 1
ATOM 1183 N N . GLY A 1 154 ? -30.639 7.851 43.826 1.00 86.44 154 GLY A N 1
ATOM 1184 C CA . GLY A 1 154 ? -29.718 7.446 44.892 1.00 86.44 154 GLY A CA 1
ATOM 1185 C C . GLY A 1 154 ? -29.083 6.072 44.644 1.00 86.44 154 GLY A C 1
ATOM 1186 O O . GLY A 1 154 ? -27.896 5.877 44.896 1.00 86.44 154 GLY A O 1
ATOM 1187 N N . LYS A 1 155 ? -29.835 5.118 44.074 1.00 84.69 155 LYS A N 1
ATOM 1188 C CA . LYS A 1 155 ? -29.282 3.815 43.669 1.00 84.69 155 LYS A CA 1
ATOM 1189 C C . LYS A 1 155 ? -28.283 3.945 42.514 1.00 84.69 155 LYS A C 1
ATOM 1191 O O . LYS A 1 155 ? -27.263 3.263 42.534 1.00 84.69 155 LYS A O 1
ATOM 1196 N N . LEU A 1 156 ? -28.573 4.788 41.522 1.00 82.75 156 LEU A N 1
ATOM 1197 C CA . LEU A 1 156 ? -27.667 5.056 40.401 1.00 82.75 156 LEU A CA 1
ATOM 1198 C C . LEU A 1 156 ? -26.386 5.756 40.862 1.00 82.75 156 LEU A C 1
ATOM 1200 O O . LEU A 1 156 ? -25.311 5.389 40.408 1.00 82.75 156 LEU A O 1
ATOM 1204 N N . GLU A 1 157 ? -26.486 6.703 41.789 1.00 94.12 157 GLU A N 1
ATOM 1205 C CA . GLU A 1 157 ? -25.342 7.413 42.364 1.00 94.12 157 GLU A CA 1
ATOM 1206 C C . GLU A 1 157 ? -24.455 6.474 43.197 1.00 94.12 157 GLU A C 1
ATOM 1208 O O . GLU A 1 157 ? -23.234 6.463 43.041 1.00 94.12 157 GLU A O 1
ATOM 1213 N N . ALA A 1 158 ? -25.058 5.592 44.001 1.00 91.75 158 ALA A N 1
ATOM 1214 C CA . ALA A 1 158 ? -24.324 4.557 44.727 1.00 91.75 158 ALA A CA 1
ATOM 1215 C C . ALA A 1 158 ? -23.640 3.547 43.784 1.00 91.75 158 ALA A C 1
ATOM 1217 O O . ALA A 1 158 ? -22.516 3.112 44.044 1.00 91.75 158 ALA A O 1
ATOM 1218 N N . GLU A 1 159 ? -24.307 3.169 42.689 1.00 86.69 159 GLU A N 1
ATOM 1219 C CA . GLU A 1 159 ? -23.750 2.286 41.662 1.00 86.69 159 GLU A CA 1
ATOM 1220 C C . GLU A 1 159 ? -22.597 2.965 40.905 1.00 86.69 159 GLU A C 1
ATOM 1222 O O . GLU A 1 159 ? -21.557 2.338 40.709 1.00 86.69 159 GLU A O 1
ATOM 1227 N N . ALA A 1 160 ? -22.729 4.252 40.569 1.00 90.50 160 ALA A N 1
ATOM 1228 C CA . ALA A 1 160 ? -21.671 5.058 39.963 1.00 90.50 160 ALA A CA 1
ATOM 1229 C C . ALA A 1 160 ? -20.444 5.158 40.879 1.00 90.50 160 ALA A C 1
ATOM 1231 O O . ALA A 1 160 ? -19.336 4.837 40.457 1.00 90.50 160 ALA A O 1
ATOM 1232 N N . GLY A 1 161 ? -20.643 5.476 42.161 1.00 95.88 161 GLY A N 1
ATOM 1233 C CA . GLY A 1 161 ? -19.555 5.514 43.141 1.00 95.88 161 GLY A CA 1
ATOM 1234 C C . GLY A 1 161 ? -18.932 4.141 43.436 1.00 95.88 161 GLY A C 1
ATOM 1235 O O . GLY A 1 161 ? -17.822 4.062 43.960 1.00 95.88 161 GLY A O 1
ATOM 1236 N N . ARG A 1 162 ? -19.617 3.029 43.136 1.00 96.06 162 ARG A N 1
ATOM 1237 C CA . ARG A 1 162 ? -19.008 1.689 43.146 1.00 96.06 162 ARG A CA 1
ATOM 1238 C C . ARG A 1 162 ? -18.136 1.475 41.910 1.00 96.06 162 ARG A C 1
ATOM 1240 O O . ARG A 1 162 ? -17.000 1.050 42.080 1.00 96.06 162 ARG A O 1
ATOM 1247 N N . MET A 1 163 ? -18.640 1.796 40.719 1.00 90.62 163 MET A N 1
ATOM 1248 C CA . MET A 1 163 ? -17.882 1.647 39.471 1.00 90.62 163 MET A CA 1
ATOM 1249 C C . MET A 1 163 ? -16.607 2.496 39.473 1.00 90.62 163 MET A C 1
ATOM 1251 O O . MET A 1 163 ? -15.558 1.985 39.119 1.00 90.62 163 MET A O 1
ATOM 1255 N N . GLU A 1 164 ? -16.653 3.733 39.976 1.00 96.69 164 GLU A N 1
ATOM 1256 C CA . GLU A 1 164 ? -15.459 4.588 40.090 1.00 96.69 164 GLU A CA 1
ATOM 1257 C C . GLU A 1 164 ? -14.389 3.981 41.020 1.00 96.69 164 GLU A C 1
ATOM 1259 O O . GLU A 1 164 ? -13.187 4.140 40.811 1.00 96.69 164 GLU A O 1
ATOM 1264 N N . ARG A 1 165 ? -14.806 3.265 42.073 1.00 96.62 165 ARG A N 1
ATOM 1265 C CA . ARG A 1 165 ? -13.871 2.556 42.960 1.00 96.62 165 ARG A CA 1
ATOM 1266 C C . ARG A 1 165 ? -13.271 1.326 42.288 1.00 96.62 165 ARG A C 1
ATOM 1268 O O . ARG A 1 165 ? -12.090 1.068 42.481 1.00 96.62 165 ARG A O 1
ATOM 1275 N N . GLU A 1 166 ? -14.077 0.581 41.536 1.00 93.94 166 GLU A N 1
ATOM 1276 C CA . GLU A 1 166 ? -13.607 -0.564 40.748 1.00 93.94 166 GLU A CA 1
ATOM 1277 C C . GLU A 1 166 ? -12.629 -0.111 39.653 1.00 93.94 166 GLU A C 1
ATOM 1279 O O . GLU A 1 166 ? -11.583 -0.729 39.492 1.00 93.94 166 GLU A O 1
ATOM 1284 N N . GLU A 1 167 ? -12.907 1.004 38.973 1.00 91.19 167 GLU A N 1
ATOM 1285 C CA . GLU A 1 167 ? -12.023 1.615 37.972 1.00 91.19 167 GLU A CA 1
ATOM 1286 C C . GLU A 1 167 ? -10.670 2.003 38.577 1.00 91.19 167 GLU A C 1
ATOM 1288 O O . GLU A 1 167 ? -9.638 1.552 38.095 1.00 91.19 167 GLU A O 1
ATOM 1293 N N . LYS A 1 168 ? -10.660 2.725 39.706 1.00 96.81 168 LYS A N 1
ATOM 1294 C CA . LYS A 1 168 ? -9.412 3.081 40.407 1.00 96.81 168 LYS A CA 1
ATOM 1295 C C . LYS A 1 168 ? -8.595 1.863 40.837 1.00 96.81 168 LYS A C 1
ATOM 1297 O O . LYS A 1 168 ? -7.368 1.919 40.850 1.00 96.81 168 LYS A O 1
ATOM 1302 N N . GLU A 1 169 ? -9.260 0.779 41.228 1.00 96.81 169 GLU A N 1
ATOM 1303 C CA . GLU A 1 169 ? -8.584 -0.464 41.597 1.00 96.81 169 GLU A CA 1
ATOM 1304 C C . GLU A 1 169 ? -7.995 -1.174 40.371 1.00 96.81 169 GLU A C 1
ATOM 1306 O O . GLU A 1 169 ? -6.874 -1.675 40.440 1.00 96.81 169 GLU A O 1
ATOM 1311 N N . LEU A 1 170 ? -8.704 -1.177 39.239 1.00 94.25 170 LEU A N 1
ATOM 1312 C CA . LEU A 1 170 ? -8.185 -1.710 37.980 1.00 94.25 170 LEU A CA 1
ATOM 1313 C C . LEU A 1 170 ? -7.012 -0.879 37.457 1.00 94.25 170 LEU A C 1
ATOM 1315 O O . LEU A 1 170 ? -5.992 -1.457 37.097 1.00 94.25 170 LEU A O 1
ATOM 1319 N N . ASP A 1 171 ? -7.104 0.450 37.489 1.00 96.25 171 ASP A N 1
ATOM 1320 C CA . ASP A 1 171 ? -6.008 1.345 37.103 1.00 96.25 171 ASP A CA 1
ATOM 1321 C C . ASP A 1 171 ? -4.760 1.098 37.956 1.00 96.25 171 ASP A C 1
ATOM 1323 O O . ASP A 1 171 ? -3.640 1.058 37.445 1.00 96.25 171 ASP A O 1
ATOM 1327 N N . ARG A 1 172 ? -4.945 0.860 39.262 1.00 96.44 172 ARG A N 1
ATOM 1328 C CA . ARG A 1 172 ? -3.855 0.472 40.164 1.00 96.44 172 ARG A CA 1
ATOM 1329 C C . ARG A 1 172 ? -3.216 -0.849 39.735 1.00 96.44 172 ARG A C 1
ATOM 1331 O O . ARG A 1 172 ? -1.994 -0.929 39.663 1.00 96.44 172 ARG A O 1
ATOM 1338 N N . GLN A 1 173 ? -4.021 -1.864 39.428 1.00 95.38 173 GLN A N 1
ATOM 1339 C CA . GLN A 1 173 ? -3.516 -3.160 38.964 1.00 95.38 173 GLN A CA 1
ATOM 1340 C C . GLN A 1 173 ? -2.780 -3.037 37.627 1.00 95.38 173 GLN A C 1
ATOM 1342 O O . GLN A 1 173 ? -1.716 -3.627 37.462 1.00 95.38 173 GLN A O 1
ATOM 1347 N N . VAL A 1 174 ? -3.297 -2.243 36.687 1.00 92.94 174 VAL A N 1
ATOM 1348 C CA . VAL A 1 174 ? -2.634 -1.972 35.403 1.00 92.94 174 VAL A CA 1
ATOM 1349 C C . VAL A 1 174 ? -1.283 -1.300 35.632 1.00 92.94 174 VAL A C 1
ATOM 1351 O O . VAL A 1 174 ? -0.290 -1.769 35.086 1.00 92.94 174 VAL A O 1
ATOM 1354 N N . ALA A 1 175 ? -1.210 -0.287 36.497 1.00 94.69 175 ALA A N 1
ATOM 1355 C CA . ALA A 1 175 ? 0.051 0.369 36.835 1.00 94.69 175 ALA A CA 1
ATOM 1356 C C . ALA A 1 175 ? 1.065 -0.600 37.477 1.00 94.69 175 ALA A C 1
ATOM 1358 O O . ALA A 1 175 ? 2.255 -0.551 37.164 1.00 94.69 175 ALA A O 1
ATOM 1359 N N . GLU A 1 176 ? 0.609 -1.515 38.340 1.00 94.62 176 GLU A N 1
ATOM 1360 C CA . GLU A 1 176 ? 1.453 -2.571 38.917 1.00 94.62 176 GLU A CA 1
ATOM 1361 C C . GLU A 1 176 ? 1.981 -3.534 37.833 1.00 94.62 176 GLU A C 1
ATOM 1363 O O . GLU A 1 176 ? 3.164 -3.887 37.842 1.00 94.62 176 GLU A O 1
ATOM 1368 N N . TYR A 1 177 ? 1.148 -3.919 36.860 1.00 91.38 177 TYR A N 1
ATOM 1369 C CA . TYR A 1 177 ? 1.570 -4.744 35.722 1.00 91.38 177 TYR A CA 1
ATOM 1370 C C . TYR A 1 177 ? 2.537 -4.017 34.787 1.00 91.38 177 TYR A C 1
ATOM 1372 O O . TYR A 1 177 ? 3.532 -4.607 34.366 1.00 91.38 177 TYR A O 1
ATOM 1380 N N . GLU A 1 178 ? 2.285 -2.748 34.478 1.00 89.38 178 GLU A N 1
ATOM 1381 C CA . GLU A 1 178 ? 3.186 -1.912 33.684 1.00 89.38 178 GLU A CA 1
ATOM 1382 C C . GLU A 1 178 ? 4.539 -1.749 34.378 1.00 89.38 178 GLU A C 1
ATOM 1384 O O . GLU A 1 178 ? 5.578 -1.853 33.730 1.00 89.38 178 GLU A O 1
ATOM 1389 N N . GLN A 1 179 ? 4.555 -1.577 35.702 1.00 87.88 179 GLN A N 1
ATOM 1390 C CA . GLN A 1 179 ? 5.792 -1.531 36.476 1.00 87.88 179 GLN A CA 1
ATOM 1391 C C . GLN A 1 179 ? 6.532 -2.876 36.454 1.00 87.88 179 GLN A C 1
ATOM 1393 O O . GLN A 1 179 ? 7.755 -2.899 36.311 1.00 87.88 179 GLN A O 1
ATOM 1398 N N . ALA A 1 180 ? 5.817 -3.998 36.566 1.00 85.38 180 ALA A N 1
ATOM 1399 C CA . ALA A 1 180 ? 6.410 -5.329 36.455 1.00 85.38 180 ALA A CA 1
ATOM 1400 C C . ALA A 1 180 ? 7.007 -5.574 35.058 1.00 85.38 180 ALA A C 1
ATOM 1402 O O . ALA A 1 180 ? 8.125 -6.076 34.951 1.00 85.38 180 ALA A O 1
ATOM 1403 N N . LEU A 1 181 ? 6.308 -5.162 33.997 1.00 82.00 181 LEU A N 1
ATOM 1404 C CA . LEU A 1 181 ? 6.814 -5.195 32.623 1.00 82.00 181 LEU A CA 1
ATOM 1405 C C . LEU A 1 181 ? 8.043 -4.298 32.460 1.00 82.00 181 LEU A C 1
ATOM 1407 O O . LEU A 1 181 ? 9.060 -4.738 31.935 1.00 82.00 181 LEU A O 1
ATOM 1411 N N . ALA A 1 182 ? 8.001 -3.080 32.998 1.00 81.06 182 ALA A N 1
ATOM 1412 C CA . ALA A 1 182 ? 9.130 -2.164 32.962 1.00 81.06 182 ALA A CA 1
ATOM 1413 C C . ALA A 1 182 ? 10.349 -2.720 33.710 1.00 81.06 182 ALA A C 1
ATOM 1415 O O . ALA A 1 182 ? 11.472 -2.470 33.288 1.00 81.06 182 ALA A O 1
ATOM 1416 N N . LEU A 1 183 ? 10.181 -3.486 34.792 1.00 79.44 183 LEU A N 1
ATOM 1417 C CA . LEU A 1 183 ? 11.290 -4.176 35.465 1.00 79.44 183 LEU A CA 1
ATOM 1418 C C . LEU A 1 183 ? 11.880 -5.301 34.604 1.00 79.44 183 LEU A C 1
ATOM 1420 O O . LEU A 1 183 ? 13.098 -5.467 34.583 1.00 79.44 183 LEU A O 1
ATOM 1424 N N . VAL A 1 184 ? 11.040 -6.037 33.871 1.00 74.25 184 VAL A N 1
ATOM 1425 C CA . VAL A 1 184 ? 11.489 -7.053 32.904 1.00 74.25 184 VAL A CA 1
ATOM 1426 C C . VAL A 1 184 ? 12.257 -6.410 31.744 1.00 74.25 184 VAL A C 1
ATOM 1428 O O . VAL A 1 184 ? 13.274 -6.955 31.317 1.00 74.25 184 VAL A O 1
ATOM 1431 N N . ASP A 1 185 ? 11.836 -5.228 31.292 1.00 69.06 185 ASP A N 1
ATOM 1432 C CA . ASP A 1 185 ? 12.476 -4.510 30.185 1.00 69.06 185 ASP A CA 1
ATOM 1433 C C . ASP A 1 185 ? 13.708 -3.685 30.614 1.00 69.06 185 ASP A C 1
ATOM 1435 O O . ASP A 1 185 ? 14.667 -3.554 29.853 1.00 69.06 185 ASP A O 1
ATOM 1439 N N . SER A 1 186 ? 13.726 -3.135 31.835 1.00 63.84 186 SER A N 1
ATOM 1440 C CA . SER A 1 186 ? 14.813 -2.275 32.346 1.00 63.84 186 SER A CA 1
ATOM 1441 C C . SER A 1 186 ? 15.949 -3.039 33.028 1.00 63.84 186 SER A C 1
ATOM 1443 O O . SER A 1 186 ? 17.054 -2.502 33.145 1.00 63.84 186 SER A O 1
ATOM 1445 N N . ALA A 1 187 ? 15.745 -4.304 33.410 1.00 59.06 187 ALA A N 1
ATOM 1446 C CA . ALA A 1 187 ? 16.796 -5.194 33.902 1.00 59.06 187 ALA A CA 1
ATOM 1447 C C . ALA A 1 187 ? 17.679 -5.743 32.762 1.00 59.06 187 ALA A C 1
ATOM 1449 O O . ALA A 1 187 ? 17.921 -6.939 32.664 1.00 59.06 187 ALA A O 1
ATOM 1450 N N . GLY A 1 188 ? 18.175 -4.861 31.893 1.00 56.66 188 GLY A N 1
ATOM 1451 C CA . GLY A 1 188 ? 19.498 -4.985 31.278 1.00 56.66 188 GLY A CA 1
ATOM 1452 C C . GLY A 1 188 ? 19.879 -6.282 30.552 1.00 56.66 188 GLY A C 1
ATOM 1453 O O . GLY A 1 188 ? 21.067 -6.558 30.483 1.00 56.66 188 GLY A O 1
ATOM 1454 N N . SER A 1 189 ? 18.949 -7.070 30.013 1.00 53.88 189 SER A N 1
ATOM 1455 C CA . SER A 1 189 ? 19.153 -7.930 28.835 1.00 53.88 189 SER A CA 1
ATOM 1456 C C . SER A 1 189 ? 17.821 -8.582 28.488 1.00 53.88 189 SER A C 1
ATOM 1458 O O . SER A 1 189 ? 17.262 -9.299 29.316 1.00 53.88 189 SER A O 1
ATOM 1460 N N . GLY A 1 190 ? 17.319 -8.325 27.282 1.00 59.75 190 GLY A N 1
ATOM 1461 C CA . GLY A 1 190 ? 16.031 -8.799 26.788 1.00 59.75 190 GLY A CA 1
ATOM 1462 C C . GLY A 1 190 ? 15.900 -10.317 26.747 1.00 59.75 190 GLY A C 1
ATOM 1463 O O . GLY A 1 190 ? 15.959 -10.894 25.675 1.00 59.75 190 GLY A O 1
ATOM 1464 N N . GLY A 1 191 ? 15.644 -10.957 27.887 1.00 66.38 191 GLY A N 1
ATOM 1465 C CA . GLY A 1 191 ? 15.316 -12.379 27.963 1.00 66.38 191 GLY A CA 1
ATOM 1466 C C . GLY A 1 191 ? 13.996 -12.688 27.259 1.00 66.38 191 GLY A C 1
ATOM 1467 O O . GLY A 1 191 ? 13.908 -13.668 26.532 1.00 66.38 191 GLY A O 1
ATOM 1468 N N . PHE A 1 192 ? 12.988 -11.818 27.383 1.00 69.44 192 PHE A N 1
ATOM 1469 C CA . PHE A 1 192 ? 11.747 -11.965 26.617 1.00 69.44 192 PHE A CA 1
ATOM 1470 C C . PHE A 1 192 ? 11.957 -11.664 25.127 1.00 69.44 192 PHE A C 1
ATOM 1472 O O . PHE A 1 192 ? 11.500 -12.436 24.292 1.00 69.44 192 PHE A O 1
ATOM 1479 N N . SER A 1 193 ? 12.722 -10.617 24.785 1.00 69.62 193 SER A N 1
ATOM 1480 C CA . SER A 1 193 ? 13.118 -10.347 23.390 1.00 69.62 193 SER A CA 1
ATOM 1481 C C . SER A 1 193 ? 13.879 -11.527 22.789 1.00 69.62 193 SER A C 1
ATOM 1483 O O . SER A 1 193 ? 13.597 -11.927 21.670 1.00 69.62 193 SER A O 1
ATOM 1485 N N . GLN A 1 194 ? 14.774 -12.145 23.557 1.00 75.88 194 GLN A N 1
ATOM 1486 C CA . GLN A 1 194 ? 15.546 -13.312 23.157 1.00 75.88 194 GLN A CA 1
ATOM 1487 C C . GLN A 1 194 ? 14.656 -14.543 23.000 1.00 75.88 194 GLN A C 1
ATOM 1489 O O . GLN A 1 194 ? 14.805 -15.262 22.026 1.00 75.88 194 GLN A O 1
ATOM 1494 N N . VAL A 1 195 ? 13.685 -14.768 23.889 1.00 80.69 195 VAL A N 1
ATOM 1495 C CA . VAL A 1 195 ? 12.702 -15.853 23.730 1.00 80.69 195 VAL A CA 1
ATOM 1496 C C . VAL A 1 195 ? 11.835 -15.629 22.488 1.00 80.69 195 VAL A C 1
ATOM 1498 O O . VAL A 1 195 ? 11.557 -16.580 21.761 1.00 80.69 195 VAL A O 1
ATOM 1501 N N . VAL A 1 196 ? 11.430 -14.387 22.210 1.00 82.06 196 VAL A N 1
ATOM 1502 C CA . VAL A 1 196 ? 10.673 -14.035 20.999 1.00 82.06 196 VAL A CA 1
ATOM 1503 C C . VAL A 1 196 ? 11.537 -14.199 19.743 1.00 82.06 196 VAL A C 1
ATOM 1505 O O . VAL A 1 196 ? 11.058 -14.744 18.749 1.00 82.06 196 VAL A O 1
ATOM 1508 N N . GLU A 1 197 ? 12.808 -13.798 19.781 1.00 83.50 197 GLU A N 1
ATOM 1509 C CA . GLU A 1 197 ? 13.776 -13.977 18.692 1.00 83.50 197 GLU A CA 1
ATOM 1510 C C . GLU A 1 197 ? 14.097 -15.455 18.442 1.00 83.50 197 GLU A C 1
ATOM 1512 O O . GLU A 1 197 ? 14.063 -15.900 17.292 1.00 83.50 197 GLU A O 1
ATOM 1517 N N . ASP A 1 198 ? 14.338 -16.234 19.496 1.00 88.81 198 ASP A N 1
ATOM 1518 C CA . ASP A 1 198 ? 14.595 -17.673 19.430 1.00 88.81 198 ASP A CA 1
ATOM 1519 C C . ASP A 1 198 ? 13.366 -18.412 18.899 1.00 88.81 198 ASP A C 1
ATOM 1521 O O . ASP A 1 198 ? 13.481 -19.260 18.013 1.00 88.81 198 ASP A O 1
ATOM 1525 N N . TRP A 1 199 ? 12.165 -18.049 19.355 1.00 90.25 199 TRP A N 1
ATOM 1526 C CA . TRP A 1 199 ? 10.925 -18.616 18.833 1.00 90.25 199 TRP A CA 1
ATOM 1527 C C . TRP A 1 199 ? 10.701 -18.250 17.360 1.00 90.25 199 TRP A C 1
ATOM 1529 O O . TRP A 1 199 ? 10.363 -19.116 16.549 1.00 90.25 199 TRP A O 1
ATOM 1539 N N . ALA A 1 200 ? 10.947 -16.993 16.977 1.00 89.50 200 ALA A N 1
ATOM 1540 C CA . ALA A 1 200 ? 10.861 -16.552 15.587 1.00 89.50 200 ALA A CA 1
ATOM 1541 C C . ALA A 1 200 ? 11.881 -17.273 14.690 1.00 89.50 200 ALA A C 1
ATOM 1543 O O . ALA A 1 200 ? 11.568 -17.611 13.545 1.00 89.50 200 ALA A O 1
ATOM 1544 N N . ARG A 1 201 ? 13.084 -17.550 15.205 1.00 94.88 201 ARG A N 1
ATOM 1545 C CA . ARG A 1 201 ? 14.111 -18.340 14.522 1.00 94.88 201 ARG A CA 1
ATOM 1546 C C . ARG A 1 201 ? 13.667 -19.786 14.327 1.00 94.88 201 ARG A C 1
ATOM 1548 O O . ARG A 1 201 ? 13.647 -20.248 13.194 1.00 94.88 201 ARG A O 1
ATOM 1555 N N . VAL A 1 202 ? 13.221 -20.460 15.388 1.00 96.44 202 VAL A N 1
ATOM 1556 C CA . VAL A 1 202 ? 12.709 -21.841 15.316 1.00 96.44 202 VAL A CA 1
ATOM 1557 C C . VAL A 1 202 ? 11.544 -21.943 14.330 1.00 96.44 202 VAL A C 1
ATOM 1559 O O . VAL A 1 202 ? 11.469 -22.891 13.549 1.00 96.44 202 VAL A O 1
ATOM 1562 N N . LYS A 1 203 ? 10.650 -20.951 14.299 1.00 94.94 203 LYS A N 1
ATOM 1563 C CA . LYS A 1 203 ? 9.545 -20.922 13.335 1.00 94.94 203 LYS A CA 1
ATOM 1564 C C . LYS A 1 203 ? 10.042 -20.804 11.889 1.00 94.94 203 LYS A C 1
ATOM 1566 O O . LYS A 1 203 ? 9.569 -21.527 11.018 1.00 94.94 203 LYS A O 1
ATOM 1571 N N . ARG A 1 204 ? 11.026 -19.941 11.629 1.00 95.00 204 ARG A N 1
ATOM 1572 C CA . ARG A 1 204 ? 11.635 -19.811 10.296 1.00 95.00 204 ARG A CA 1
ATOM 1573 C C . ARG A 1 204 ? 12.306 -21.113 9.857 1.00 95.00 204 ARG A C 1
ATOM 1575 O O . ARG A 1 204 ? 12.058 -21.571 8.745 1.00 95.00 204 ARG A O 1
ATOM 1582 N N . ASP A 1 205 ? 13.076 -21.729 10.748 1.00 95.88 205 ASP A N 1
ATOM 1583 C CA . ASP A 1 205 ? 13.797 -22.975 10.476 1.00 95.88 205 ASP A CA 1
ATOM 1584 C C . ASP A 1 205 ? 12.819 -24.141 10.237 1.00 95.88 205 ASP A C 1
ATOM 1586 O O . ASP A 1 205 ? 13.022 -24.970 9.351 1.00 95.88 205 ASP A O 1
ATOM 1590 N N . THR A 1 206 ? 11.705 -24.187 10.976 1.00 95.00 206 THR A N 1
ATOM 1591 C CA . THR A 1 206 ? 10.643 -25.187 10.761 1.00 95.00 206 THR A CA 1
ATOM 1592 C C . THR A 1 206 ? 9.875 -24.960 9.457 1.00 95.00 206 THR A C 1
ATOM 1594 O O . THR A 1 206 ? 9.558 -25.933 8.775 1.00 95.00 206 THR A O 1
ATOM 1597 N N . GLU A 1 207 ? 9.618 -23.715 9.049 1.00 93.44 207 GLU A N 1
ATOM 1598 C CA . GLU A 1 207 ? 9.016 -23.397 7.746 1.00 93.44 207 GLU A CA 1
ATOM 1599 C C . GLU A 1 207 ? 9.952 -23.708 6.567 1.00 93.44 207 GLU A C 1
ATOM 1601 O O . GLU A 1 207 ? 9.490 -24.160 5.516 1.00 93.44 207 GLU A O 1
ATOM 1606 N N . GLU A 1 208 ? 11.259 -23.482 6.719 1.00 92.75 208 GLU A N 1
ATOM 1607 C CA . GLU A 1 208 ? 12.271 -23.894 5.739 1.00 92.75 208 GLU A CA 1
ATOM 1608 C C . GLU A 1 208 ? 12.356 -25.413 5.641 1.00 92.75 208 GLU A C 1
ATOM 1610 O O . GLU A 1 208 ? 12.259 -25.954 4.541 1.00 92.75 208 GLU A O 1
ATOM 1615 N N . CYS A 1 209 ? 12.391 -26.106 6.781 1.00 94.00 209 CYS A N 1
ATOM 1616 C CA . CYS A 1 209 ? 12.329 -27.561 6.832 1.00 94.00 209 CYS A CA 1
ATOM 1617 C C . CYS A 1 209 ? 11.058 -28.092 6.147 1.00 94.00 209 CYS A C 1
ATOM 1619 O O . CYS A 1 209 ? 11.132 -29.003 5.328 1.00 94.00 209 CYS A O 1
ATOM 1621 N N . GLN A 1 210 ? 9.892 -27.486 6.392 1.00 91.31 210 GLN A N 1
ATOM 1622 C CA . GLN A 1 210 ? 8.649 -27.850 5.703 1.00 91.31 210 GLN A CA 1
ATOM 1623 C C . GLN A 1 210 ? 8.689 -27.569 4.194 1.00 91.31 210 GLN A C 1
ATOM 1625 O O . GLN A 1 210 ? 8.120 -28.331 3.411 1.00 91.31 210 GLN A O 1
ATOM 1630 N N . ARG A 1 211 ? 9.320 -26.471 3.758 1.00 91.06 211 ARG A N 1
ATOM 1631 C CA . ARG A 1 211 ? 9.511 -26.176 2.329 1.00 91.06 211 ARG A CA 1
ATOM 1632 C C . ARG A 1 211 ? 10.430 -27.200 1.669 1.00 91.06 211 ARG A C 1
ATOM 1634 O O . ARG A 1 211 ? 10.126 -27.653 0.567 1.00 91.06 211 ARG A O 1
ATOM 1641 N N . ASP A 1 212 ? 11.503 -27.598 2.339 1.00 93.81 212 ASP A N 1
ATOM 1642 C CA . ASP A 1 212 ? 12.430 -28.603 1.828 1.00 93.81 212 ASP A CA 1
ATOM 1643 C C . ASP A 1 212 ? 11.808 -30.005 1.832 1.00 93.81 212 ASP A C 1
ATOM 1645 O O . ASP A 1 212 ? 11.926 -30.720 0.840 1.00 93.81 212 ASP A O 1
ATOM 1649 N N . LEU A 1 213 ? 11.031 -30.371 2.855 1.00 90.81 213 LEU A N 1
ATOM 1650 C CA . LEU A 1 213 ? 10.254 -31.617 2.867 1.00 90.81 213 LEU A CA 1
ATOM 1651 C C . LEU A 1 213 ? 9.242 -31.690 1.713 1.00 90.81 213 LEU A C 1
ATOM 1653 O O . LEU A 1 213 ? 9.077 -32.759 1.119 1.00 90.81 213 LEU A O 1
ATOM 1657 N N . ARG A 1 214 ? 8.625 -30.562 1.332 1.00 87.12 214 ARG A N 1
ATOM 1658 C CA . ARG A 1 214 ? 7.789 -30.478 0.121 1.00 87.12 214 ARG A CA 1
ATOM 1659 C C . ARG A 1 214 ? 8.605 -30.670 -1.156 1.00 87.12 214 ARG A C 1
ATOM 1661 O O . ARG A 1 214 ? 8.180 -31.406 -2.039 1.00 87.12 214 ARG A O 1
ATOM 1668 N N . ARG A 1 215 ? 9.798 -30.074 -1.250 1.00 89.06 215 ARG A N 1
ATOM 1669 C CA . ARG A 1 215 ? 10.698 -30.251 -2.408 1.00 89.06 215 ARG A CA 1
ATOM 1670 C C . ARG A 1 215 ? 11.177 -31.691 -2.576 1.00 89.06 215 ARG A C 1
ATOM 1672 O O . ARG A 1 215 ? 11.296 -32.155 -3.704 1.00 89.06 215 ARG A O 1
ATOM 1679 N N . PHE A 1 216 ? 11.432 -32.398 -1.477 1.00 88.75 216 PHE A N 1
ATOM 1680 C CA . PHE A 1 216 ? 11.828 -33.808 -1.498 1.00 88.75 216 PHE A CA 1
ATOM 1681 C C . PHE A 1 216 ? 10.651 -34.776 -1.701 1.00 88.75 216 PHE A C 1
ATOM 1683 O O . PHE A 1 216 ? 10.867 -35.986 -1.757 1.00 88.75 216 PHE A O 1
ATOM 1690 N N . GLY A 1 217 ? 9.414 -34.274 -1.813 1.00 86.62 217 GLY A N 1
ATOM 1691 C CA . GLY A 1 217 ? 8.215 -35.103 -1.961 1.00 86.62 217 GLY A CA 1
ATOM 1692 C C . GLY A 1 217 ? 7.880 -35.932 -0.716 1.00 86.62 217 GLY A C 1
ATOM 1693 O O . GLY A 1 217 ? 7.202 -36.948 -0.825 1.00 86.62 217 GLY A O 1
ATOM 1694 N N . TRP A 1 218 ? 8.388 -35.542 0.458 1.00 83.12 218 TRP A N 1
ATOM 1695 C CA . TRP A 1 218 ? 8.196 -36.269 1.721 1.00 83.12 218 TRP A CA 1
ATOM 1696 C C . TRP A 1 218 ? 6.924 -35.862 2.458 1.00 83.12 218 TRP A C 1
ATOM 1698 O O . TRP A 1 218 ? 6.283 -36.692 3.097 1.00 83.12 218 TRP A O 1
ATOM 1708 N N . THR A 1 219 ? 6.534 -34.597 2.358 1.00 70.00 219 THR A N 1
ATOM 1709 C CA . THR A 1 219 ? 5.194 -34.147 2.739 1.00 70.00 219 THR A CA 1
ATOM 1710 C C . THR A 1 219 ? 4.355 -34.132 1.470 1.00 70.00 219 THR A C 1
ATOM 1712 O O . THR A 1 219 ? 4.427 -33.169 0.707 1.00 70.00 219 THR A O 1
ATOM 1715 N N . GLY A 1 220 ? 3.663 -35.244 1.209 1.00 65.44 220 GLY A N 1
ATOM 1716 C CA . GLY A 1 220 ? 2.629 -35.312 0.178 1.00 65.44 220 GLY A CA 1
ATOM 1717 C C . GLY A 1 220 ? 1.505 -34.323 0.482 1.00 65.44 220 GLY A C 1
ATOM 1718 O O . GLY A 1 220 ? 1.251 -34.040 1.655 1.00 65.44 220 GLY A O 1
ATOM 1719 N N . ASP A 1 221 ? 0.913 -33.780 -0.581 1.00 54.22 221 ASP A N 1
ATOM 1720 C CA . ASP A 1 221 ? -0.257 -32.893 -0.527 1.00 54.22 221 ASP A CA 1
ATOM 1721 C C . ASP A 1 221 ? -1.422 -33.488 0.283 1.00 54.22 221 ASP A C 1
ATOM 1723 O O . ASP A 1 221 ? -1.652 -34.721 0.195 1.00 54.22 221 ASP A O 1
#

Foldseek 3Di:
DDDDPVVVVVVVVVVVVVVVVVVCVVPPDPVVVVVVVVVVVVVVVVVVVVVVVVVVVVVVVVVVVVVVVVCVVVVVVVVVVVVVCCVPVVVVVVVVVVVVVVVVVVVVVVVVVVVVVVVVVVCCLQPVPDDPPPPPPDPPNVPPNVVSVVVVVVVVVVVVVVVVVVVVVVVVVVVVVVVVVVCCVVPDDNPVVVVVVVVVVVVVVVVVVVVVCVVVCNPPD

Secondary structure (DSSP, 8-state):
-PPPHHHHHHHHHHHHHHHHHHHHHHS--HHHHHHHHHHHHHHHHHHHHHHHHHHHHHHHHHHHHHHHHHHHHHHHHHHHHHHHHHHHHHHHHHHHHHHHHHHHHHHHHHHHHHHHHHHHHHHHHHH--PPPTT----S-TTSHHHHHHHHHHHHHHHHHHHHHHHHHHHHHHHHHHHHHHHHHHHSSS-HHHHHHHHHHHHHHHHHHHHHHHHHTT-S--

Radius of gyration: 55.44 Å; chains: 1; bounding box: 104×67×153 Å

Sequence (221 aa):
MQLQPWQEAKLAEVVQATISDICQFLDPTPSQSDEASGLIERLRYLREDIDNTDRDVATARKSIVDLTADINEIHPRLQSKLIDAVETLAPMVNKERTASADLQASTIELSLMKLAYLRARASHALYGVTVDTRGTTTSTVHKTMAEALSAAYGKLEAEAGRMEREEKELDRQVAEYEQALALVDSAGSGGFSQVVEDWARVKRDTEECQRDLRRFGWTGD

pLDDT: mean 84.23, std 14.84, range [47.16, 98.38]